Prote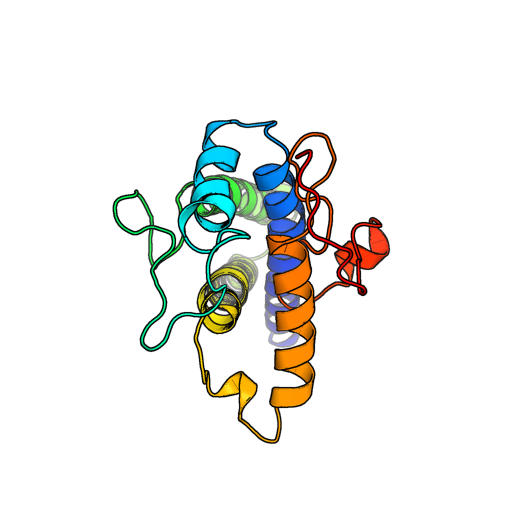in AF-A0A2H0PBP1-F1 (afdb_monomer)

Solvent-accessible surface area (backbone atoms only — not comparable to full-atom values): 10154 Å²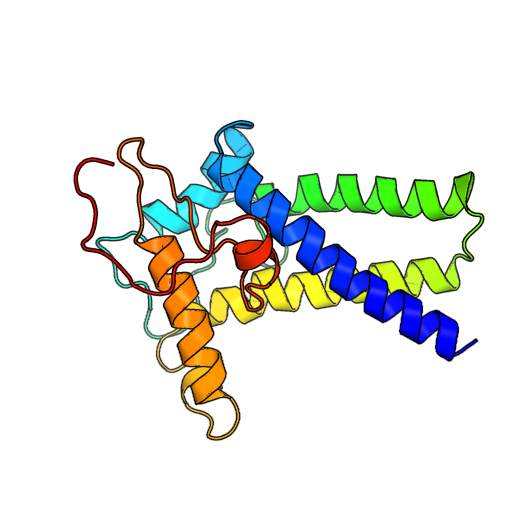 total; per-residue (Å²): 111,69,68,57,39,53,48,25,28,54,49,12,42,53,48,34,55,54,51,48,33,57,47,45,48,48,30,54,60,55,84,45,56,69,36,13,53,54,52,44,40,38,40,61,66,68,36,12,75,92,44,65,59,48,39,83,64,75,67,81,60,74,24,70,99,52,72,53,60,97,70,40,35,50,58,56,49,55,60,51,52,54,53,50,52,51,53,52,47,45,35,44,77,74,66,63,50,55,65,71,40,49,50,35,18,51,52,32,22,51,54,45,37,46,41,48,74,37,57,52,47,48,47,60,32,24,49,86,35,62,53,62,70,37,92,88,40,15,72,62,42,49,51,33,40,50,34,42,48,35,30,49,44,44,44,40,75,84,48,35,53,75,37,33,57,33,65,83,59,58,61,62,17,58,74,72,70,23,58,58,93,70,74,71,81,73,48,88,76,58

Structure (mmCIF, N/CA/C/O backbone):
data_AF-A0A2H0PBP1-F1
#
_entry.id   AF-A0A2H0PBP1-F1
#
loop_
_atom_site.group_PDB
_atom_site.id
_atom_site.type_symbol
_atom_site.label_atom_id
_atom_site.label_alt_id
_atom_site.label_comp_id
_atom_site.label_asym_id
_atom_site.label_entity_id
_atom_site.label_seq_id
_atom_site.pdbx_PDB_ins_code
_atom_site.Cartn_x
_atom_site.Cartn_y
_atom_site.Cartn_z
_atom_site.occupancy
_atom_site.B_iso_or_equiv
_atom_site.auth_seq_id
_atom_site.auth_comp_id
_atom_site.auth_asym_id
_atom_site.auth_atom_id
_atom_site.pdbx_PDB_model_num
ATOM 1 N N . MET A 1 1 ? -14.851 -7.457 26.804 1.00 85.94 1 MET A N 1
ATOM 2 C CA . MET A 1 1 ? -13.878 -6.417 26.393 1.00 85.94 1 MET A CA 1
ATOM 3 C C . MET A 1 1 ? -12.865 -6.957 25.385 1.00 85.94 1 MET A C 1
ATOM 5 O O . MET A 1 1 ? -12.801 -6.417 24.292 1.00 85.94 1 MET A O 1
ATOM 9 N N . VAL A 1 2 ? -12.163 -8.057 25.689 1.00 93.50 2 VAL A N 1
ATOM 10 C CA . VAL A 1 2 ? -11.142 -8.681 24.813 1.00 93.50 2 VAL A CA 1
ATOM 11 C C . VAL A 1 2 ? -11.618 -8.907 23.373 1.00 93.50 2 VAL A C 1
ATOM 13 O O . VAL A 1 2 ? -10.970 -8.441 22.445 1.00 93.50 2 VAL A O 1
ATOM 16 N N . LEU A 1 3 ? -12.790 -9.524 23.175 1.00 96.31 3 LEU A N 1
ATOM 17 C CA . LEU A 1 3 ? -13.333 -9.769 21.831 1.00 96.31 3 LEU A CA 1
ATOM 18 C C . LEU A 1 3 ? -13.542 -8.478 21.017 1.00 96.31 3 LEU A C 1
ATOM 20 O O . LEU A 1 3 ? -13.296 -8.465 19.817 1.00 96.31 3 LEU A O 1
ATOM 24 N N . LYS A 1 4 ? -13.957 -7.379 21.663 1.00 96.88 4 LYS A N 1
ATOM 25 C CA . LYS A 1 4 ? -14.159 -6.086 20.988 1.00 96.88 4 LYS A CA 1
ATOM 26 C C . LYS A 1 4 ? -12.831 -5.467 20.557 1.00 96.88 4 LYS A C 1
ATOM 28 O O . LYS A 1 4 ? -12.755 -4.901 19.476 1.00 96.88 4 LYS A O 1
ATOM 33 N N . ILE A 1 5 ? -11.796 -5.601 21.386 1.00 97.31 5 ILE A N 1
ATOM 34 C CA . ILE A 1 5 ? -10.438 -5.145 21.066 1.00 97.31 5 ILE A CA 1
ATOM 35 C C . ILE A 1 5 ? -9.867 -5.968 19.907 1.00 97.31 5 ILE A C 1
ATOM 37 O O . ILE A 1 5 ? -9.354 -5.394 18.953 1.00 97.31 5 ILE A O 1
ATOM 41 N N . ALA A 1 6 ? -10.016 -7.296 19.947 1.00 97.44 6 ALA A N 1
ATOM 42 C CA . ALA A 1 6 ? -9.584 -8.175 18.861 1.00 97.44 6 ALA A CA 1
ATOM 43 C C . ALA A 1 6 ? -10.303 -7.846 17.543 1.00 97.44 6 ALA A C 1
ATOM 45 O O . ALA A 1 6 ? -9.663 -7.738 16.501 1.00 97.44 6 ALA A O 1
ATOM 46 N N . LEU A 1 7 ? -11.618 -7.612 17.593 1.00 97.94 7 LEU A N 1
ATOM 47 C CA . LEU A 1 7 ? -12.379 -7.176 16.425 1.00 97.94 7 LEU A CA 1
ATOM 48 C C . LEU A 1 7 ? -11.897 -5.814 15.907 1.00 97.94 7 LEU A C 1
ATOM 50 O O . LEU A 1 7 ? -11.704 -5.670 14.706 1.00 97.94 7 LEU A O 1
ATOM 54 N N . ALA A 1 8 ? -11.658 -4.837 16.786 1.00 98.19 8 ALA A N 1
ATOM 55 C CA . ALA A 1 8 ? -11.129 -3.530 16.391 1.00 98.19 8 ALA A CA 1
ATOM 56 C C . ALA A 1 8 ? -9.756 -3.644 15.705 1.00 98.19 8 ALA A C 1
ATOM 58 O O . ALA A 1 8 ? -9.515 -2.965 14.710 1.00 98.19 8 ALA A O 1
ATOM 59 N N . ALA A 1 9 ? -8.892 -4.546 16.181 1.00 98.25 9 ALA A N 1
ATOM 60 C CA . ALA A 1 9 ? -7.611 -4.840 15.546 1.00 98.25 9 ALA A CA 1
ATOM 61 C C . ALA A 1 9 ? -7.791 -5.450 14.144 1.00 98.25 9 ALA A C 1
ATOM 63 O O . ALA A 1 9 ? -7.199 -4.969 13.182 1.00 98.25 9 ALA A O 1
ATOM 64 N N . VAL A 1 10 ? -8.666 -6.453 13.993 1.00 98.31 10 VAL A N 1
ATOM 65 C CA . VAL A 1 10 ? -8.979 -7.056 12.681 1.00 98.31 10 VAL A CA 1
ATOM 66 C C . VAL A 1 10 ? -9.538 -6.016 11.708 1.00 98.31 10 VAL A C 1
ATOM 68 O O . VAL A 1 10 ? -9.127 -5.975 10.549 1.00 98.31 10 VAL A O 1
ATOM 71 N N . VAL A 1 11 ? -10.432 -5.143 12.181 1.00 98.31 11 VAL A N 1
ATOM 72 C CA . VAL A 1 11 ? -10.952 -4.016 11.393 1.00 98.31 11 VAL A CA 1
ATOM 73 C C . VAL A 1 11 ? -9.827 -3.054 11.010 1.00 98.31 11 VAL A C 1
ATOM 75 O O . VAL A 1 11 ? -9.825 -2.569 9.886 1.00 98.31 11 VAL A O 1
ATOM 78 N N . GLY A 1 12 ? -8.844 -2.825 11.887 1.00 98.44 12 GLY A N 1
ATOM 79 C CA . GLY A 1 12 ? -7.637 -2.051 11.584 1.00 98.44 12 GLY A CA 1
ATOM 80 C C . GLY A 1 12 ? -6.841 -2.637 10.418 1.00 98.44 12 GLY A C 1
ATOM 81 O O . GLY A 1 12 ? -6.539 -1.918 9.469 1.00 98.44 12 GLY A O 1
ATOM 82 N N . CYS A 1 13 ? -6.575 -3.947 10.427 1.00 98.31 13 CYS A N 1
ATOM 83 C CA . CYS A 1 13 ? -5.907 -4.612 9.302 1.00 98.31 13 CYS A CA 1
ATOM 84 C C . CYS A 1 13 ? -6.724 -4.495 8.006 1.00 98.31 13 CYS A C 1
ATOM 86 O O . CYS A 1 13 ? -6.190 -4.101 6.972 1.00 98.31 13 CYS A O 1
ATOM 88 N N . ALA A 1 14 ? -8.025 -4.800 8.062 1.00 98.00 14 ALA A N 1
ATOM 89 C CA . ALA A 1 14 ? -8.904 -4.749 6.894 1.00 98.00 14 ALA A CA 1
ATOM 90 C C . ALA A 1 14 ? -9.025 -3.330 6.315 1.00 98.00 14 ALA A C 1
ATOM 92 O O . ALA A 1 14 ? -9.000 -3.152 5.096 1.00 98.00 14 ALA A O 1
ATOM 93 N N . PHE A 1 15 ? -9.115 -2.317 7.180 1.00 98.25 15 PHE A N 1
ATOM 94 C CA . PHE A 1 15 ? -9.091 -0.910 6.794 1.00 98.25 15 PHE A CA 1
ATOM 95 C C . PHE A 1 15 ? -7.800 -0.572 6.051 1.00 98.25 15 PHE A C 1
ATOM 97 O O . PHE A 1 15 ? -7.865 -0.014 4.960 1.00 98.25 15 PHE A O 1
ATOM 104 N N . THR A 1 16 ? -6.646 -0.961 6.592 1.00 97.44 16 THR A N 1
ATOM 105 C CA . THR A 1 16 ? -5.343 -0.702 5.974 1.00 97.44 16 THR A CA 1
ATOM 106 C C . THR A 1 16 ? -5.204 -1.355 4.599 1.00 97.44 16 THR A C 1
ATOM 108 O O . THR A 1 16 ? -4.775 -0.685 3.666 1.00 97.44 16 THR A O 1
ATOM 111 N N . GLU A 1 17 ? -5.607 -2.619 4.434 1.00 97.75 17 GLU A N 1
ATOM 112 C CA . GLU A 1 17 ? -5.599 -3.284 3.118 1.00 97.75 17 GLU A CA 1
ATOM 113 C C . GLU A 1 17 ? -6.519 -2.571 2.120 1.00 97.75 17 GLU A C 1
ATOM 115 O O . GLU A 1 17 ? -6.150 -2.351 0.968 1.00 97.75 17 GLU A O 1
ATOM 120 N N . THR A 1 18 ? -7.712 -2.171 2.571 1.00 97.88 18 THR A N 1
ATOM 121 C CA . THR A 1 18 ? -8.705 -1.496 1.725 1.00 97.88 18 THR A CA 1
ATOM 122 C C . THR A 1 18 ? -8.204 -0.126 1.279 1.00 97.88 18 THR A C 1
ATOM 124 O O . THR A 1 18 ? -8.185 0.179 0.088 1.00 97.88 18 THR A O 1
ATOM 127 N N . VAL A 1 19 ? -7.781 0.709 2.231 1.00 98.19 19 VAL A N 1
ATOM 128 C CA . VAL A 1 19 ? -7.273 2.057 1.955 1.00 98.19 19 VAL A CA 1
ATOM 129 C C . VAL A 1 19 ? -6.007 1.982 1.122 1.00 98.19 19 VAL A C 1
ATOM 131 O O . VAL A 1 19 ? -5.897 2.704 0.137 1.00 98.19 19 VAL A O 1
ATOM 134 N N . GLY A 1 20 ? -5.079 1.094 1.475 1.00 97.56 20 GLY A N 1
ATOM 135 C CA . GLY A 1 20 ? -3.827 0.929 0.754 1.00 97.56 20 GLY A CA 1
ATOM 136 C C . GLY A 1 20 ? -4.038 0.501 -0.695 1.00 97.56 20 GLY A C 1
ATOM 137 O O . GLY A 1 20 ? -3.423 1.086 -1.577 1.00 97.56 20 GLY A O 1
ATOM 138 N N . TYR A 1 21 ? -4.969 -0.418 -0.969 1.00 98.25 21 TYR A N 1
ATOM 139 C CA . TYR A 1 21 ? -5.319 -0.822 -2.333 1.00 98.25 21 TYR A CA 1
ATOM 140 C C . TYR A 1 21 ? -5.827 0.352 -3.188 1.00 98.25 21 TYR A C 1
ATOM 142 O O . TYR A 1 21 ? -5.299 0.625 -4.267 1.00 98.25 21 TYR A O 1
ATOM 150 N N . PHE A 1 22 ? -6.832 1.090 -2.705 1.00 98.25 22 PHE A N 1
ATOM 151 C CA . PHE A 1 22 ? -7.396 2.210 -3.468 1.00 98.25 22 PHE A CA 1
ATOM 152 C C . PHE A 1 22 ? -6.455 3.406 -3.556 1.00 98.25 22 PHE A C 1
ATOM 154 O O . PHE A 1 22 ? -6.440 4.103 -4.573 1.00 98.25 22 PHE A O 1
ATOM 161 N N . LEU A 1 23 ? -5.661 3.642 -2.514 1.00 98.00 23 LEU A N 1
ATOM 162 C CA . LEU A 1 23 ? -4.618 4.648 -2.559 1.00 98.00 23 LEU A CA 1
ATOM 163 C C . LEU A 1 23 ? -3.572 4.263 -3.602 1.00 98.00 23 LEU A C 1
ATOM 165 O O . LEU A 1 23 ? -3.241 5.103 -4.425 1.00 98.00 23 LEU A O 1
ATOM 169 N N . HIS A 1 24 ? -3.141 3.004 -3.665 1.00 97.94 24 HIS A N 1
ATOM 170 C CA . HIS A 1 24 ? -2.194 2.556 -4.682 1.00 97.94 24 HIS A CA 1
ATOM 171 C C . HIS A 1 24 ? -2.714 2.820 -6.105 1.00 97.94 24 HIS A C 1
ATOM 173 O O . HIS A 1 24 ? -1.992 3.369 -6.935 1.00 97.94 24 HIS A O 1
ATOM 179 N N . ILE A 1 25 ? -3.998 2.541 -6.363 1.00 97.81 25 ILE A N 1
ATOM 180 C CA . ILE A 1 25 ? -4.657 2.906 -7.628 1.00 97.81 25 ILE A CA 1
ATOM 181 C C . ILE A 1 25 ? -4.602 4.419 -7.863 1.00 97.81 25 ILE A C 1
ATOM 183 O O . ILE A 1 25 ? -4.273 4.861 -8.963 1.00 97.81 25 ILE A O 1
ATOM 187 N N . LEU A 1 26 ? -4.925 5.232 -6.852 1.00 97.62 26 LEU A N 1
ATOM 188 C CA . LEU A 1 26 ? -4.868 6.691 -6.961 1.00 97.62 26 LEU A CA 1
ATOM 189 C C . LEU A 1 26 ? -3.455 7.164 -7.328 1.00 97.62 26 LEU A C 1
ATOM 191 O O . LEU A 1 26 ? -3.321 8.004 -8.221 1.00 97.62 26 LEU A O 1
ATOM 195 N N . LEU A 1 27 ? -2.423 6.596 -6.702 1.00 97.06 27 LEU A N 1
ATOM 196 C CA . LEU A 1 27 ? -1.023 6.898 -6.995 1.00 97.06 27 LEU A CA 1
ATOM 197 C C . LEU A 1 27 ? -0.648 6.536 -8.440 1.00 97.06 27 LEU A C 1
ATOM 199 O O . LEU A 1 27 ? 0.097 7.277 -9.065 1.00 97.06 27 LEU A O 1
ATOM 203 N N . HIS A 1 28 ? -1.239 5.500 -9.030 1.00 97.00 28 HIS A N 1
ATOM 204 C CA . HIS A 1 28 ? -1.029 5.146 -10.445 1.00 97.00 28 HIS A CA 1
ATOM 205 C C . HIS A 1 28 ? -1.953 5.864 -11.439 1.00 97.00 28 HIS A C 1
ATOM 207 O O . HIS A 1 28 ? -1.821 5.693 -12.648 1.00 97.00 28 HIS A O 1
ATOM 213 N N . SER A 1 29 ? -2.909 6.665 -10.962 1.00 94.69 29 SER A N 1
ATOM 214 C CA . SER A 1 29 ? -3.973 7.217 -11.817 1.00 94.69 29 SER A CA 1
ATOM 215 C C . SER A 1 29 ? -3.683 8.584 -12.438 1.00 94.69 29 SER A C 1
ATOM 217 O O . SER A 1 29 ? -4.472 9.041 -13.264 1.00 94.69 29 SER A O 1
ATOM 219 N N . GLU A 1 30 ? -2.633 9.275 -11.985 1.00 93.62 30 GLU A N 1
ATOM 220 C CA . GLU A 1 30 ? -2.293 10.668 -12.336 1.00 93.62 30 GLU A CA 1
ATOM 221 C C . GLU A 1 30 ? -3.361 11.718 -11.988 1.00 93.62 30 GLU A C 1
ATOM 223 O O . GLU A 1 30 ? -3.176 12.905 -12.251 1.00 93.62 30 GLU A O 1
ATOM 228 N N . LYS A 1 31 ? -4.457 11.326 -11.323 1.00 95.31 31 LYS A N 1
ATOM 229 C CA . LYS A 1 31 ? -5.525 12.252 -10.907 1.00 95.31 31 LYS A CA 1
ATOM 230 C C . LYS A 1 31 ? -5.020 13.352 -9.976 1.00 95.31 31 LYS A C 1
ATOM 232 O O . LYS A 1 31 ? -5.579 14.445 -9.958 1.00 95.31 31 LYS A O 1
ATOM 237 N N . ILE A 1 32 ? -3.979 13.063 -9.194 1.00 96.50 32 ILE A N 1
ATOM 238 C CA . ILE A 1 32 ? -3.293 14.030 -8.338 1.00 96.50 32 ILE A CA 1
ATOM 239 C C . ILE A 1 32 ? -1.796 13.932 -8.636 1.00 96.50 32 ILE A C 1
ATOM 241 O O . ILE A 1 32 ? -1.102 13.051 -8.134 1.00 96.50 32 ILE A O 1
ATOM 245 N N . ALA A 1 33 ? -1.297 14.853 -9.459 1.00 94.88 33 ALA A N 1
ATOM 246 C CA . ALA A 1 33 ? 0.029 14.752 -10.070 1.00 94.88 33 ALA A CA 1
ATOM 247 C C . ALA A 1 33 ? 1.179 14.554 -9.068 1.00 94.88 33 ALA A C 1
ATOM 249 O O . ALA A 1 33 ? 2.091 13.773 -9.325 1.00 94.88 33 ALA A O 1
ATOM 250 N N . TRP A 1 34 ? 1.158 15.241 -7.922 1.00 94.00 34 TRP A N 1
ATOM 251 C CA . TRP A 1 34 ? 2.241 15.133 -6.940 1.00 94.00 34 TRP A CA 1
ATOM 252 C C . TRP A 1 34 ? 2.270 13.764 -6.246 1.00 94.00 34 TRP A C 1
ATOM 254 O O . TRP A 1 34 ? 3.356 13.233 -6.015 1.00 94.00 34 TRP A O 1
ATOM 264 N N . LEU A 1 35 ? 1.094 13.182 -5.980 1.00 95.06 35 LEU A N 1
ATOM 265 C CA . LEU A 1 35 ? 0.955 11.839 -5.425 1.00 95.06 35 LEU A CA 1
ATOM 266 C C . LEU A 1 35 ? 1.543 10.811 -6.389 1.00 95.06 35 LEU A C 1
ATOM 268 O O . LEU A 1 35 ? 2.431 10.039 -6.031 1.00 95.06 35 LEU A O 1
ATOM 272 N N . SER A 1 36 ? 1.097 10.872 -7.644 1.00 95.62 36 SER A N 1
ATOM 273 C CA . SER A 1 36 ? 1.563 9.958 -8.679 1.00 95.62 36 SER A CA 1
ATOM 274 C C . SER A 1 36 ? 3.045 10.106 -8.957 1.00 95.62 36 SER A C 1
ATOM 276 O O . SER A 1 36 ? 3.762 9.116 -8.997 1.00 95.62 36 SER A O 1
ATOM 278 N N . ARG A 1 37 ? 3.555 11.335 -9.065 1.00 93.88 37 ARG A N 1
ATOM 279 C CA . ARG A 1 37 ? 4.981 11.566 -9.307 1.00 93.88 37 ARG A CA 1
ATOM 280 C C . ARG A 1 37 ? 5.858 10.957 -8.215 1.00 93.88 37 ARG A C 1
ATOM 282 O O . ARG A 1 37 ? 6.908 10.415 -8.548 1.00 93.88 37 ARG A O 1
ATOM 289 N N . GLY A 1 38 ? 5.460 11.069 -6.947 1.00 92.69 38 GLY A N 1
ATOM 290 C CA . GLY A 1 38 ? 6.207 10.488 -5.832 1.00 92.69 38 GLY A CA 1
ATOM 291 C C . GLY A 1 38 ? 6.316 8.971 -5.961 1.00 92.69 38 GLY A C 1
ATOM 292 O O . GLY A 1 38 ? 7.418 8.426 -6.002 1.00 92.69 38 GLY A O 1
ATOM 293 N N . HIS A 1 39 ? 5.174 8.315 -6.154 1.00 95.44 39 HIS A N 1
ATOM 294 C CA . HIS A 1 39 ? 5.105 6.862 -6.286 1.00 95.44 39 HIS A CA 1
ATOM 295 C C . HIS A 1 39 ? 5.782 6.344 -7.560 1.00 95.44 39 HIS A C 1
ATOM 297 O O . HIS A 1 39 ? 6.531 5.373 -7.537 1.00 95.44 39 HIS A O 1
ATOM 303 N N . MET A 1 40 ? 5.624 7.039 -8.686 1.00 94.81 40 MET A N 1
ATOM 304 C CA . MET A 1 40 ? 6.225 6.627 -9.956 1.00 94.81 40 MET A CA 1
ATOM 305 C C . MET A 1 40 ? 7.752 6.766 -9.982 1.00 94.81 40 MET A C 1
ATOM 307 O O . MET A 1 40 ? 8.399 6.162 -10.833 1.00 94.81 40 MET A O 1
ATOM 311 N N . ILE A 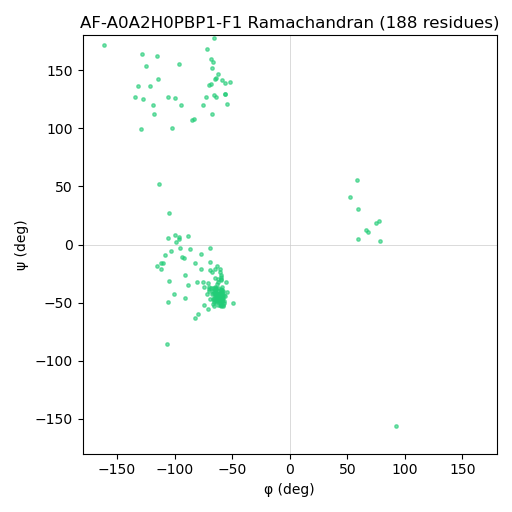1 41 ? 8.382 7.495 -9.052 1.00 93.94 41 ILE A N 1
ATOM 312 C CA . ILE A 1 41 ? 9.849 7.458 -8.907 1.00 93.94 41 ILE A CA 1
ATOM 313 C C . ILE A 1 41 ? 10.312 6.051 -8.513 1.00 93.94 41 ILE A C 1
ATOM 315 O O . ILE A 1 41 ? 11.277 5.553 -9.101 1.00 93.94 41 ILE A O 1
ATOM 319 N N . HIS A 1 42 ? 9.600 5.393 -7.593 1.00 94.38 42 HIS A N 1
ATOM 320 C CA . HIS A 1 42 ? 9.848 3.996 -7.222 1.00 94.38 42 HIS A CA 1
ATOM 321 C C . HIS A 1 42 ? 9.767 3.086 -8.451 1.00 94.38 42 HIS A C 1
ATOM 323 O O . HIS A 1 42 ? 10.714 2.360 -8.754 1.00 94.38 42 HIS A O 1
ATOM 329 N N . HIS A 1 43 ? 8.687 3.213 -9.223 1.00 94.81 43 HIS A N 1
ATOM 330 C CA . HIS A 1 43 ? 8.406 2.354 -10.372 1.00 94.81 43 HIS A CA 1
ATOM 331 C C . HIS A 1 43 ? 9.233 2.625 -11.625 1.00 94.81 43 HIS A C 1
ATOM 333 O O . HIS A 1 43 ? 9.492 1.695 -12.374 1.00 94.81 43 HIS A O 1
ATOM 339 N N . LEU A 1 44 ? 9.627 3.870 -11.897 1.00 92.75 44 LEU A N 1
ATOM 340 C CA . LEU A 1 44 ? 10.283 4.238 -13.158 1.00 92.75 44 LEU A CA 1
ATOM 341 C C . LEU A 1 44 ? 11.782 4.471 -12.999 1.00 92.75 44 LEU A C 1
ATOM 343 O O . LEU A 1 44 ? 12.545 4.242 -13.938 1.00 92.75 44 LEU A O 1
ATOM 347 N N . LYS A 1 45 ? 12.220 4.949 -11.828 1.00 91.31 45 LYS A N 1
ATOM 348 C CA . LYS A 1 45 ? 13.617 5.341 -11.604 1.00 91.31 45 LYS A CA 1
ATOM 349 C C . LYS A 1 45 ? 14.371 4.341 -10.746 1.00 91.31 45 LYS A C 1
ATOM 351 O O . LYS A 1 45 ? 15.474 3.953 -11.124 1.00 91.31 45 LYS A O 1
ATOM 356 N N . ILE A 1 46 ? 13.810 3.942 -9.608 1.00 91.50 46 ILE A N 1
ATOM 357 C CA . ILE A 1 46 ? 14.516 3.080 -8.652 1.00 91.50 46 ILE A CA 1
ATOM 358 C C . ILE A 1 46 ? 14.438 1.629 -9.135 1.00 91.50 46 ILE A C 1
ATOM 360 O O . ILE A 1 46 ? 15.460 1.049 -9.507 1.00 91.50 46 ILE A O 1
ATOM 364 N N . TYR A 1 47 ? 13.220 1.104 -9.266 1.00 92.88 47 TYR A N 1
ATOM 365 C CA . TYR A 1 47 ? 12.916 -0.260 -9.702 1.00 92.88 47 TYR A CA 1
ATOM 366 C C . TYR A 1 47 ? 12.191 -0.264 -11.053 1.00 92.88 47 TYR A C 1
ATOM 368 O O . TYR A 1 47 ? 11.120 -0.849 -11.213 1.00 92.88 47 TYR A O 1
ATOM 376 N N . GLY A 1 48 ? 12.805 0.436 -12.015 1.00 90.50 48 GLY A N 1
ATOM 377 C CA . GLY A 1 48 ? 12.337 0.571 -13.395 1.00 90.50 48 GLY A CA 1
ATOM 378 C C . GLY A 1 48 ? 12.412 -0.717 -14.220 1.00 90.50 48 GLY A C 1
ATOM 379 O O . GLY A 1 48 ? 13.245 -1.578 -13.934 1.00 90.50 48 GLY A O 1
ATOM 380 N N . PRO A 1 49 ? 11.643 -0.822 -15.319 1.00 86.19 49 PRO A N 1
ATOM 381 C CA . PRO A 1 49 ? 11.554 -2.039 -16.135 1.00 86.19 49 PRO A CA 1
ATOM 382 C C . PRO A 1 49 ? 12.860 -2.433 -16.839 1.00 86.19 49 PRO A C 1
ATOM 384 O O . PRO A 1 49 ? 13.051 -3.589 -17.204 1.00 86.19 49 PRO A O 1
ATOM 387 N N . ARG A 1 50 ? 13.786 -1.481 -17.018 1.00 85.81 50 ARG A N 1
ATOM 388 C CA . ARG A 1 50 ? 15.128 -1.718 -17.584 1.00 85.81 50 ARG A CA 1
ATOM 389 C C . ARG A 1 50 ? 16.215 -1.907 -16.521 1.00 85.81 50 ARG A C 1
ATOM 391 O O . ARG A 1 50 ? 17.397 -1.946 -16.853 1.00 85.81 50 ARG A O 1
ATOM 398 N N . ARG A 1 51 ? 15.840 -1.965 -15.243 1.00 87.06 51 ARG A N 1
ATOM 399 C CA . ARG A 1 51 ? 16.745 -2.179 -14.109 1.00 87.06 51 ARG A CA 1
ATOM 400 C C . ARG A 1 51 ? 16.418 -3.507 -13.443 1.00 87.06 51 ARG A C 1
ATOM 402 O O . ARG A 1 51 ? 15.337 -4.061 -13.616 1.00 87.06 51 ARG A O 1
ATOM 409 N N . SER A 1 52 ? 17.355 -4.015 -12.650 1.00 89.00 52 SER A N 1
ATOM 410 C CA . SER A 1 52 ? 17.028 -5.127 -11.768 1.00 89.00 52 SER A CA 1
ATOM 411 C C . SER A 1 52 ? 15.990 -4.666 -10.744 1.00 89.00 52 SER A C 1
ATOM 413 O O . SER A 1 52 ? 16.215 -3.697 -10.018 1.00 89.00 52 SER A O 1
ATOM 415 N N . LEU A 1 53 ? 14.878 -5.399 -10.643 1.00 93.00 53 LEU A N 1
ATOM 416 C CA . LEU A 1 53 ? 13.882 -5.199 -9.584 1.00 93.00 53 LEU A CA 1
ATOM 417 C C . LEU A 1 53 ? 14.402 -5.626 -8.202 1.00 93.00 53 LEU A C 1
ATOM 419 O O . LEU A 1 53 ? 13.678 -5.512 -7.217 1.00 93.00 53 LEU A O 1
ATOM 423 N N . ARG A 1 54 ? 15.628 -6.168 -8.140 1.00 93.44 54 ARG A N 1
ATOM 424 C CA . ARG A 1 54 ? 16.290 -6.639 -6.925 1.00 93.44 54 ARG A CA 1
ATOM 42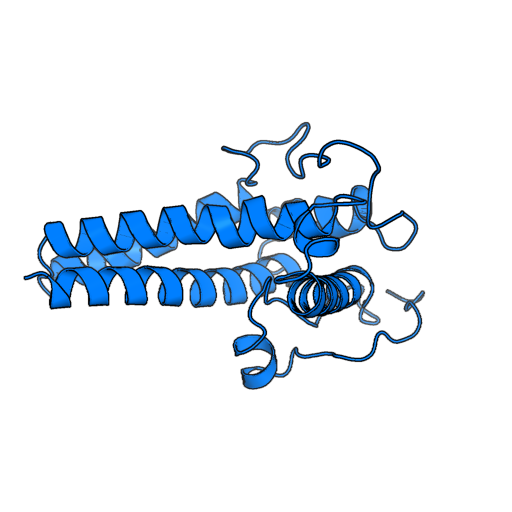5 C C . ARG A 1 54 ? 17.697 -6.097 -6.867 1.00 93.44 54 ARG A C 1
ATOM 427 O O . ARG A 1 54 ? 18.408 -6.129 -7.869 1.00 93.44 54 ARG A O 1
ATOM 434 N N . GLN A 1 55 ? 18.093 -5.640 -5.697 1.00 86.88 55 GLN A N 1
ATOM 435 C CA . GLN A 1 55 ? 19.448 -5.167 -5.465 1.00 86.88 55 GLN A CA 1
ATOM 436 C C . GLN A 1 55 ? 20.137 -6.101 -4.461 1.00 86.88 55 GLN A C 1
ATOM 438 O O . GLN A 1 55 ? 19.475 -6.577 -3.528 1.00 86.88 55 GLN A O 1
ATOM 443 N N . PRO A 1 56 ? 21.438 -6.381 -4.637 1.00 84.56 56 PRO A N 1
ATOM 444 C CA . PRO A 1 56 ? 22.231 -7.035 -3.611 1.00 84.56 56 PRO A CA 1
ATOM 445 C C . PRO A 1 56 ? 22.455 -6.067 -2.441 1.00 84.56 56 PRO A C 1
ATOM 447 O O . PRO A 1 56 ? 22.773 -4.896 -2.643 1.00 84.56 56 PRO A O 1
ATOM 450 N N . GLY A 1 57 ? 22.330 -6.563 -1.210 1.00 81.50 57 GLY A N 1
ATOM 451 C CA . GLY A 1 57 ? 22.513 -5.749 -0.005 1.00 81.50 57 GLY A CA 1
ATOM 452 C C . GLY A 1 57 ? 21.210 -5.122 0.518 1.00 81.50 57 GLY A C 1
ATOM 453 O O . GLY A 1 57 ? 20.139 -5.698 0.313 1.00 81.50 57 GLY A O 1
ATOM 454 N N . PRO A 1 58 ? 21.283 -4.012 1.280 1.00 82.50 58 PRO A N 1
ATOM 455 C CA . PRO A 1 58 ? 20.101 -3.406 1.887 1.00 82.50 58 PRO A CA 1
ATOM 456 C C . PRO A 1 58 ? 19.153 -2.822 0.832 1.00 82.50 58 PRO A C 1
ATOM 458 O O . PRO A 1 58 ? 19.558 -2.490 -0.282 1.00 82.50 58 PRO A O 1
ATOM 461 N N . TYR A 1 59 ? 17.880 -2.688 1.207 1.00 87.69 59 TYR A N 1
ATOM 462 C CA . TYR A 1 59 ? 16.865 -2.037 0.382 1.00 87.69 59 TYR A CA 1
ATOM 463 C C . TYR A 1 59 ? 17.288 -0.611 0.004 1.00 87.69 59 TYR A C 1
ATOM 465 O O . TYR A 1 59 ? 17.829 0.122 0.835 1.00 87.69 59 TYR A O 1
ATOM 473 N N . HIS A 1 60 ? 17.028 -0.221 -1.246 1.00 83.75 60 HIS A N 1
ATOM 474 C CA . HIS A 1 60 ? 17.207 1.158 -1.677 1.00 83.75 60 HIS A CA 1
ATOM 475 C C . HIS A 1 60 ? 15.953 1.925 -1.281 1.00 83.75 60 HIS A C 1
ATOM 477 O O . HIS A 1 60 ? 14.897 1.722 -1.877 1.00 83.75 60 HIS A O 1
ATOM 483 N N . ASP A 1 61 ? 16.084 2.786 -0.272 1.00 83.56 61 ASP A N 1
ATOM 484 C CA . ASP A 1 61 ? 14.961 3.548 0.257 1.00 83.56 61 ASP A CA 1
ATOM 485 C C . ASP A 1 61 ? 14.255 4.340 -0.853 1.00 83.56 61 ASP A C 1
ATOM 487 O O . ASP A 1 61 ? 14.846 5.192 -1.522 1.00 83.56 61 ASP A O 1
ATOM 491 N N . SER A 1 62 ? 12.963 4.058 -1.034 1.00 81.75 62 SER A N 1
ATOM 492 C CA . SER A 1 62 ? 12.119 4.723 -2.022 1.00 81.75 62 SER A CA 1
ATOM 493 C C . SER A 1 62 ? 12.018 6.236 -1.796 1.00 81.75 62 SER A C 1
ATOM 495 O O . SER A 1 62 ? 11.705 6.974 -2.740 1.00 81.75 62 SER A O 1
ATOM 497 N N . VAL A 1 63 ? 12.298 6.719 -0.578 1.00 86.31 63 VAL A N 1
ATOM 498 C CA . VAL A 1 63 ? 12.286 8.146 -0.232 1.00 86.31 63 VAL A CA 1
ATOM 499 C C . VAL A 1 63 ? 13.669 8.790 -0.198 1.00 86.31 63 VAL A C 1
ATOM 501 O O . VAL A 1 63 ? 13.754 9.952 0.193 1.00 86.31 63 VAL A O 1
ATOM 504 N N . ASP A 1 64 ? 14.738 8.107 -0.620 1.00 83.94 64 ASP A N 1
ATOM 505 C CA . ASP A 1 64 ? 16.073 8.714 -0.616 1.00 83.94 64 ASP A CA 1
ATOM 506 C C . ASP A 1 64 ? 16.096 10.028 -1.425 1.00 83.94 64 ASP A C 1
ATOM 508 O O . ASP A 1 64 ? 15.576 10.125 -2.543 1.00 83.94 64 ASP A O 1
ATOM 512 N N . GLY A 1 65 ? 16.629 11.086 -0.809 1.00 83.31 65 GLY A N 1
ATOM 513 C CA . GLY A 1 65 ? 16.601 12.449 -1.350 1.00 83.31 65 GLY A CA 1
ATOM 514 C C . GLY A 1 65 ? 15.211 13.105 -1.453 1.00 83.31 65 GLY A C 1
ATOM 515 O O . GLY A 1 65 ? 15.082 14.143 -2.107 1.00 83.31 65 GLY A O 1
ATOM 516 N N . ARG A 1 66 ? 14.162 12.537 -0.838 1.00 89.62 66 ARG A N 1
ATOM 517 C CA . ARG A 1 66 ? 12.782 13.062 -0.820 1.00 89.62 66 ARG A CA 1
ATOM 518 C C . ARG A 1 66 ? 12.233 13.147 0.606 1.00 89.62 66 ARG A C 1
ATOM 520 O O . ARG A 1 66 ? 12.755 12.555 1.543 1.00 89.62 66 ARG A O 1
ATOM 527 N N . TYR A 1 67 ? 11.143 13.895 0.778 1.00 87.06 67 TYR A N 1
ATOM 528 C CA . TYR A 1 67 ? 10.442 13.940 2.059 1.00 87.06 67 TYR A CA 1
ATOM 529 C C . TYR A 1 67 ? 9.676 12.636 2.307 1.00 87.06 67 TYR A C 1
ATOM 531 O O . TYR A 1 67 ? 8.836 12.232 1.501 1.00 87.06 67 TYR A O 1
ATOM 539 N N . GLY A 1 68 ? 9.928 12.025 3.460 1.00 88.31 68 GLY A N 1
ATOM 540 C CA . GLY A 1 68 ? 9.245 10.830 3.932 1.00 88.31 68 GLY A CA 1
ATOM 541 C C . GLY A 1 68 ? 9.431 10.647 5.435 1.00 88.31 68 GLY A C 1
ATOM 542 O O . GLY A 1 68 ? 10.196 11.369 6.076 1.00 88.31 68 GLY A O 1
ATOM 543 N N . PHE A 1 69 ? 8.717 9.686 6.007 1.00 85.88 69 PHE A N 1
ATOM 544 C CA . PHE A 1 69 ? 8.843 9.308 7.411 1.00 85.88 69 PHE A CA 1
ATOM 545 C C . PHE A 1 69 ? 8.901 7.786 7.517 1.00 85.88 69 PHE A C 1
ATOM 547 O O . PHE A 1 69 ? 8.037 7.094 6.983 1.00 85.88 69 PHE A O 1
ATOM 554 N N . LEU A 1 70 ? 9.931 7.268 8.195 1.00 85.12 70 LEU A N 1
ATOM 555 C CA . LEU A 1 70 ? 10.177 5.827 8.360 1.00 85.12 70 LEU A CA 1
ATOM 556 C C . LEU A 1 70 ? 10.186 5.039 7.031 1.00 85.12 70 LEU A C 1
ATOM 558 O O . LEU A 1 70 ? 9.622 3.948 6.961 1.00 85.12 70 LEU A O 1
ATOM 562 N N . GLY A 1 71 ? 10.797 5.600 5.983 1.00 83.25 71 GLY A N 1
ATOM 563 C CA . GLY A 1 71 ? 10.869 4.978 4.652 1.00 83.25 71 GLY A CA 1
ATOM 564 C C . GLY A 1 71 ? 9.587 5.099 3.816 1.00 83.25 71 GLY A C 1
ATOM 565 O O . GLY A 1 71 ? 9.516 4.556 2.720 1.00 83.25 71 GLY A O 1
ATOM 566 N N . ILE A 1 72 ? 8.558 5.800 4.313 1.00 86.69 72 ILE A N 1
ATOM 567 C CA . ILE A 1 72 ? 7.279 5.985 3.614 1.00 86.69 72 ILE A CA 1
ATOM 568 C C . ILE A 1 72 ? 7.192 7.413 3.068 1.00 86.69 72 ILE A C 1
ATOM 570 O O . ILE A 1 72 ? 7.346 8.386 3.812 1.00 86.69 72 ILE A O 1
ATOM 574 N N . GLY A 1 73 ? 6.922 7.545 1.768 1.00 91.75 73 GLY A N 1
ATOM 575 C CA . GLY A 1 73 ? 6.786 8.840 1.097 1.00 91.75 73 GLY A CA 1
ATOM 576 C C . GLY A 1 73 ? 5.558 9.631 1.551 1.00 91.75 73 GLY A C 1
ATOM 577 O O . GLY A 1 73 ? 4.532 9.064 1.943 1.00 91.75 73 GLY A O 1
ATOM 578 N N . LEU A 1 74 ? 5.635 10.963 1.474 1.00 93.69 74 LEU A N 1
ATOM 579 C CA . LEU A 1 74 ? 4.500 11.837 1.800 1.00 93.69 74 LEU A CA 1
ATOM 580 C C . LEU A 1 74 ? 3.272 11.581 0.916 1.00 93.69 74 LEU A C 1
ATOM 582 O O . LEU A 1 74 ? 2.148 11.809 1.363 1.00 93.69 74 LEU A O 1
ATOM 586 N N . GLU A 1 75 ? 3.477 11.075 -0.303 1.00 94.56 75 GLU A N 1
ATOM 587 C CA . GLU A 1 75 ? 2.415 10.640 -1.209 1.00 94.56 75 GLU A CA 1
ATOM 588 C C . GLU A 1 75 ? 1.541 9.524 -0.619 1.00 94.56 75 GLU A C 1
ATOM 590 O O . GLU A 1 75 ? 0.352 9.444 -0.910 1.00 94.56 75 GLU A O 1
ATOM 595 N N . TRP A 1 76 ? 2.091 8.707 0.274 1.00 94.62 76 TRP A N 1
ATOM 596 C CA . TRP A 1 76 ? 1.328 7.705 1.010 1.00 94.62 76 TRP A CA 1
ATOM 597 C C . TRP A 1 76 ? 0.809 8.268 2.335 1.00 94.62 76 TRP A C 1
ATOM 599 O O . TRP A 1 76 ? -0.366 8.113 2.667 1.00 94.62 76 TRP A O 1
ATOM 609 N N . LEU A 1 77 ? 1.667 8.958 3.091 1.00 93.88 77 LEU A N 1
ATOM 610 C CA . LEU A 1 77 ? 1.350 9.389 4.456 1.00 93.88 77 LEU A CA 1
ATOM 611 C C . LEU A 1 77 ? 0.224 10.419 4.516 1.00 93.88 77 LEU A C 1
ATOM 613 O O . LEU A 1 77 ? -0.693 10.266 5.320 1.00 93.88 77 LEU A O 1
ATOM 617 N N . ALA A 1 78 ? 0.272 11.460 3.684 1.00 95.12 78 ALA A N 1
ATOM 618 C CA . ALA A 1 78 ? -0.711 12.536 3.744 1.00 95.12 78 ALA A CA 1
ATOM 619 C C . ALA A 1 78 ? -2.154 12.040 3.509 1.00 95.12 78 ALA A C 1
ATOM 621 O O . ALA A 1 78 ? -3.005 12.304 4.364 1.00 95.12 78 ALA A O 1
ATOM 622 N N . PRO A 1 79 ? -2.467 11.291 2.429 1.00 96.69 79 PRO A N 1
ATOM 623 C CA . PRO A 1 79 ? -3.819 10.770 2.244 1.00 96.69 79 PRO A CA 1
ATOM 624 C C . PRO A 1 79 ? -4.219 9.765 3.331 1.00 96.69 79 PRO A C 1
ATOM 626 O O . PRO A 1 79 ? -5.350 9.833 3.810 1.00 96.69 79 PRO A O 1
ATOM 629 N N . VAL A 1 80 ? -3.316 8.886 3.786 1.00 96.25 80 VAL A N 1
ATOM 630 C CA . VAL A 1 80 ? -3.628 7.929 4.866 1.00 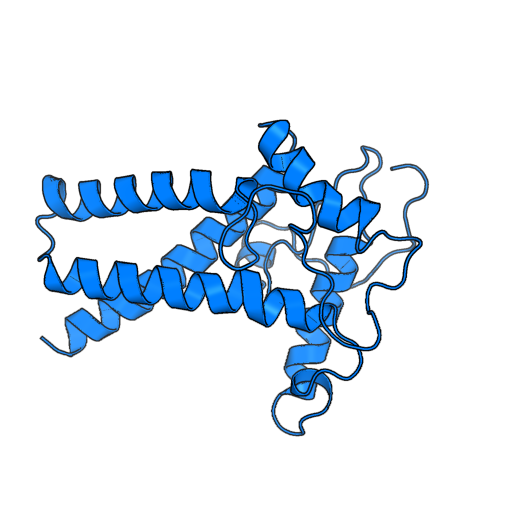96.25 80 VAL A CA 1
ATOM 631 C C . VAL A 1 80 ? -3.995 8.649 6.162 1.00 96.25 80 VAL A C 1
ATOM 633 O O . VAL A 1 80 ? -4.992 8.293 6.786 1.00 96.25 80 VAL A O 1
ATOM 636 N N . VAL A 1 81 ? -3.240 9.679 6.556 1.00 96.06 81 VAL A N 1
ATOM 637 C CA . VAL A 1 81 ? -3.527 10.462 7.767 1.00 96.06 81 VAL A CA 1
ATOM 638 C C . VAL A 1 81 ? -4.900 11.125 7.673 1.00 96.06 81 VAL A C 1
ATOM 640 O O . VAL A 1 81 ? -5.681 11.033 8.618 1.00 96.06 81 VAL A O 1
ATOM 643 N N . LEU A 1 82 ? -5.231 11.739 6.533 1.00 97.81 82 LEU A N 1
ATOM 644 C CA . LEU A 1 82 ? -6.536 12.377 6.338 1.00 97.81 82 LEU A CA 1
ATOM 645 C C . LEU A 1 82 ? -7.691 11.368 6.415 1.00 97.81 82 LEU A C 1
ATOM 647 O O . LEU A 1 82 ? -8.682 11.620 7.101 1.00 97.81 82 LEU A O 1
ATOM 651 N N . ILE A 1 83 ? -7.554 10.211 5.761 1.00 98.25 83 ILE A N 1
ATOM 652 C CA . ILE A 1 83 ? -8.572 9.150 5.783 1.00 98.25 83 ILE A CA 1
ATOM 653 C C . ILE A 1 83 ? -8.722 8.580 7.201 1.00 98.25 83 ILE A C 1
ATOM 655 O O . ILE A 1 83 ? -9.844 8.375 7.665 1.00 98.25 83 ILE A O 1
ATOM 659 N N . LEU A 1 84 ? -7.614 8.367 7.915 1.00 97.81 84 LEU A N 1
ATOM 660 C CA . LEU A 1 84 ? -7.626 7.849 9.281 1.00 97.81 84 LEU A CA 1
ATOM 661 C C . LEU A 1 84 ? -8.290 8.830 10.256 1.00 97.81 84 LEU A C 1
ATOM 663 O O . LEU A 1 84 ? -9.131 8.410 11.048 1.00 97.81 84 LEU A O 1
ATOM 667 N N . ILE A 1 85 ? -7.978 10.129 10.168 1.00 98.12 85 ILE A N 1
ATOM 668 C CA . ILE A 1 85 ? -8.648 11.175 10.959 1.00 98.12 85 ILE A CA 1
ATOM 669 C C . ILE A 1 85 ? -10.153 11.159 10.684 1.00 98.12 85 ILE A C 1
ATOM 671 O O . ILE A 1 85 ? -10.941 11.163 11.628 1.00 98.12 85 ILE A O 1
ATOM 675 N N . GLY A 1 86 ? -10.559 11.089 9.413 1.00 98.19 86 GLY A N 1
ATOM 676 C CA . GLY A 1 86 ? -11.969 11.002 9.034 1.00 98.19 86 GLY A CA 1
ATOM 677 C C . GLY A 1 86 ? -12.665 9.773 9.627 1.00 98.19 86 GLY A C 1
ATOM 678 O O . GLY A 1 86 ? -13.747 9.897 10.200 1.00 98.19 86 GLY A O 1
ATOM 679 N N . ALA A 1 87 ? -12.029 8.600 9.561 1.00 97.75 87 ALA A N 1
ATOM 680 C CA . ALA A 1 87 ? -12.565 7.359 10.121 1.00 97.75 87 ALA A CA 1
ATOM 681 C C . ALA A 1 87 ? -12.715 7.422 11.653 1.00 97.75 87 ALA A C 1
ATOM 683 O O . ALA A 1 87 ? -13.744 7.020 12.194 1.00 97.75 87 ALA A O 1
ATOM 684 N N . VAL A 1 88 ? -11.717 7.971 12.350 1.00 97.88 88 VAL A N 1
ATOM 685 C CA . VAL A 1 88 ? -11.712 8.158 13.812 1.00 97.88 88 VAL A CA 1
ATOM 686 C C . VAL A 1 88 ? -12.760 9.185 14.244 1.00 97.88 88 VAL A C 1
ATOM 688 O O . VAL A 1 88 ? -13.495 8.953 15.206 1.00 97.88 88 VAL A O 1
ATOM 691 N N . ALA A 1 89 ? -12.886 10.2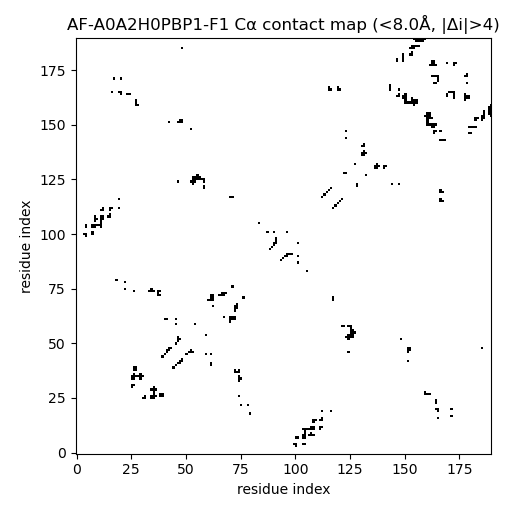96 13.516 1.00 98.06 89 ALA A N 1
ATOM 692 C CA . ALA A 1 89 ? -13.910 11.305 13.763 1.00 98.06 89 ALA A CA 1
ATOM 693 C C . ALA A 1 89 ? -15.315 10.721 13.567 1.00 98.06 89 ALA A C 1
ATOM 695 O O . ALA A 1 89 ? -16.173 10.887 14.430 1.00 98.06 89 ALA A O 1
ATOM 696 N N . LEU A 1 90 ? -15.539 9.967 12.487 1.00 97.94 90 LEU A N 1
ATOM 697 C CA . LEU A 1 90 ? -16.803 9.278 12.241 1.00 97.94 90 LEU A CA 1
ATOM 698 C C . LEU A 1 90 ? -17.125 8.278 13.366 1.00 97.94 90 LEU A C 1
ATOM 700 O O . LEU A 1 90 ? -18.223 8.294 13.923 1.00 97.94 90 LEU A O 1
ATOM 704 N N . ALA A 1 91 ? -16.154 7.451 13.757 1.00 97.25 91 ALA A N 1
ATOM 705 C CA . ALA A 1 91 ? -16.304 6.503 14.858 1.00 97.25 91 ALA A CA 1
ATOM 706 C C . ALA A 1 91 ? -16.635 7.203 16.187 1.00 97.25 91 ALA A C 1
ATOM 708 O O . ALA A 1 91 ? -17.506 6.740 16.921 1.00 97.25 91 ALA A O 1
ATOM 709 N N . SER A 1 92 ? -15.979 8.328 16.476 1.00 97.44 92 SER A N 1
ATOM 710 C CA . SER A 1 92 ? -16.176 9.103 17.705 1.00 97.44 92 SER A CA 1
ATOM 711 C C . SER A 1 92 ? -17.523 9.817 17.739 1.00 97.44 92 SER A C 1
ATOM 713 O O . SER A 1 92 ? -18.293 9.639 18.678 1.00 97.44 92 SER A O 1
ATOM 715 N N . PHE A 1 93 ? -17.803 10.635 16.725 1.00 97.62 93 PHE A N 1
ATOM 716 C CA . PHE A 1 93 ? -18.888 11.613 16.767 1.00 97.62 93 PHE A CA 1
ATOM 717 C C . PHE A 1 93 ? -20.213 11.076 16.235 1.00 97.62 93 PHE A C 1
ATOM 719 O O . PHE A 1 93 ? -21.261 11.563 16.645 1.00 97.62 93 PHE A O 1
ATOM 726 N N . VAL A 1 94 ? -20.185 10.077 15.348 1.00 97.50 94 VAL A N 1
ATOM 727 C CA . VAL A 1 94 ? -21.411 9.503 14.769 1.00 97.50 94 VAL A CA 1
ATOM 728 C C . VAL A 1 94 ? -21.785 8.196 15.453 1.00 97.50 94 VAL A C 1
ATOM 730 O O . VAL A 1 94 ? -22.950 7.982 15.772 1.00 97.50 94 VAL A O 1
ATOM 733 N N . PHE A 1 95 ? -20.806 7.330 15.720 1.00 96.75 95 PHE A N 1
ATOM 734 C CA . PHE A 1 95 ? -21.069 5.997 16.270 1.00 96.75 95 PHE A CA 1
ATOM 735 C C . PHE A 1 95 ? -20.776 5.859 17.770 1.00 96.75 95 PHE A C 1
ATOM 737 O O . PHE A 1 95 ? -21.061 4.808 18.343 1.00 96.75 95 PHE A O 1
ATOM 744 N N . GLY A 1 96 ? -20.213 6.887 18.416 1.00 96.94 96 GLY A N 1
ATOM 745 C CA . GLY A 1 96 ? -19.912 6.863 19.851 1.00 96.94 96 GLY A CA 1
ATOM 746 C C . GLY A 1 96 ? -18.952 5.738 20.257 1.00 96.94 96 GLY A C 1
ATOM 747 O O . GLY A 1 96 ? -19.060 5.191 21.356 1.00 96.94 96 GLY A O 1
ATOM 748 N N . VAL A 1 97 ? -18.040 5.335 19.366 1.00 97.56 97 VAL A N 1
ATOM 749 C CA . VAL A 1 97 ? -17.114 4.223 19.613 1.00 97.56 97 VAL A CA 1
ATOM 750 C C . VAL A 1 97 ? -16.150 4.600 20.747 1.00 97.56 97 VAL A C 1
ATOM 752 O O . VAL A 1 97 ? -15.502 5.643 20.669 1.00 97.56 97 VAL A O 1
ATOM 755 N N . PRO A 1 98 ? -15.980 3.763 21.788 1.00 97.62 98 PRO A N 1
ATOM 756 C CA . PRO A 1 98 ? -15.075 4.064 22.895 1.00 97.62 98 PRO A CA 1
ATOM 757 C C . PRO A 1 98 ? -13.625 4.281 22.448 1.00 97.62 98 PRO A C 1
ATOM 759 O O . PRO A 1 98 ? -13.104 3.524 21.625 1.00 97.62 98 PRO A O 1
ATOM 762 N N . ALA A 1 99 ? -12.940 5.244 23.072 1.00 97.50 99 ALA A N 1
ATOM 763 C CA . ALA A 1 99 ? -11.556 5.601 22.749 1.00 97.50 99 ALA A CA 1
ATOM 764 C C . ALA A 1 99 ? -10.579 4.411 22.814 1.00 97.50 99 ALA A C 1
ATOM 766 O O . ALA A 1 99 ? -9.646 4.337 22.022 1.00 97.50 99 ALA A O 1
ATOM 767 N N . SER A 1 100 ? -10.809 3.437 23.700 1.00 97.75 100 SER A N 1
ATOM 768 C CA . SER A 1 100 ? -9.976 2.229 23.794 1.00 97.75 100 SER A CA 1
ATOM 769 C C . SER A 1 100 ? -10.048 1.342 22.546 1.00 97.75 100 SER A C 1
ATOM 771 O O . SER A 1 100 ? -9.037 0.773 22.139 1.00 97.75 100 SER A O 1
ATOM 773 N N . LEU A 1 101 ? -11.219 1.237 21.910 1.00 98.25 101 LEU A N 1
ATOM 774 C CA . LEU A 1 101 ? -11.376 0.492 20.657 1.00 98.25 101 LEU A CA 1
ATOM 775 C C . LEU A 1 101 ? -10.786 1.266 19.481 1.00 98.25 101 LEU A C 1
ATOM 777 O O . LEU A 1 101 ? -10.168 0.663 18.610 1.00 98.25 101 LEU A O 1
ATOM 781 N N . GLN A 1 102 ? -10.918 2.594 19.489 1.00 98.31 102 GLN A N 1
ATOM 782 C CA . GLN A 1 102 ? -10.267 3.447 18.497 1.00 98.31 102 GLN A CA 1
ATOM 783 C C . GLN A 1 102 ? -8.741 3.357 18.598 1.00 98.31 102 GLN A C 1
ATOM 785 O O . GLN A 1 102 ? -8.077 3.230 17.578 1.00 98.31 102 GLN A O 1
ATOM 790 N N . ALA A 1 103 ? -8.180 3.335 19.811 1.00 98.12 103 ALA A N 1
ATOM 791 C CA . ALA A 1 103 ? -6.746 3.159 20.028 1.00 98.12 103 ALA A CA 1
ATOM 792 C C . ALA A 1 103 ? -6.247 1.801 19.508 1.00 98.12 103 ALA A C 1
ATOM 794 O O . ALA A 1 103 ? -5.215 1.748 18.843 1.00 98.12 103 ALA A O 1
ATOM 795 N N . ALA A 1 104 ? -6.997 0.719 19.754 1.00 98.31 104 ALA A N 1
ATOM 796 C CA . ALA A 1 104 ? -6.683 -0.596 19.195 1.00 98.31 104 ALA A CA 1
ATOM 797 C C . ALA A 1 104 ? -6.725 -0.583 17.657 1.00 98.31 104 ALA A C 1
ATOM 799 O O . ALA A 1 104 ? -5.782 -1.032 17.014 1.00 98.31 104 ALA A O 1
ATOM 800 N N . PHE A 1 105 ? -7.781 -0.007 17.075 1.00 98.62 105 PHE A N 1
ATOM 801 C CA . PHE A 1 105 ? -7.927 0.155 15.629 1.00 98.62 105 PHE A CA 1
ATOM 802 C C . PHE A 1 105 ? -6.770 0.957 15.012 1.00 98.62 105 PHE A C 1
ATOM 804 O O . PHE A 1 105 ? -6.127 0.467 14.089 1.00 98.62 105 PHE A O 1
ATOM 811 N N . ILE A 1 106 ? -6.468 2.149 15.541 1.00 98.38 106 ILE A N 1
ATOM 812 C CA . ILE A 1 106 ? -5.389 3.026 15.057 1.00 98.38 106 ILE A CA 1
ATOM 813 C C . ILE A 1 106 ? -4.043 2.314 15.175 1.00 98.38 106 ILE A C 1
ATOM 815 O O . ILE A 1 106 ? -3.293 2.254 14.204 1.00 98.38 106 ILE A O 1
ATOM 819 N N . GLY A 1 107 ? -3.743 1.754 16.350 1.00 98.19 107 GLY A N 1
ATOM 820 C CA . GLY A 1 107 ? -2.485 1.058 16.595 1.00 98.19 107 GLY A CA 1
ATOM 821 C C . GLY A 1 107 ? -2.282 -0.089 15.611 1.00 98.19 107 GLY A C 1
ATOM 822 O O . GLY A 1 107 ? -1.241 -0.166 14.961 1.00 98.19 107 GLY A O 1
ATOM 823 N N . THR A 1 108 ? -3.295 -0.940 15.431 1.00 98.44 108 THR A N 1
ATOM 824 C CA . THR A 1 108 ? -3.209 -2.041 14.470 1.00 98.44 108 THR A CA 1
ATOM 825 C C . THR A 1 108 ? -3.142 -1.551 13.026 1.00 98.44 108 THR A C 1
ATOM 827 O O . THR A 1 108 ? -2.321 -2.066 12.275 1.00 98.44 108 THR A O 1
ATOM 830 N N . ALA A 1 109 ? -3.927 -0.545 12.632 1.00 98.19 109 ALA A N 1
ATOM 831 C CA . ALA A 1 109 ? -3.902 -0.005 11.273 1.00 98.19 109 ALA A CA 1
ATOM 832 C C . ALA A 1 109 ? -2.515 0.544 10.896 1.00 98.19 109 ALA A C 1
ATOM 834 O O . ALA A 1 109 ? -2.015 0.251 9.808 1.00 98.19 109 ALA A O 1
ATOM 835 N N . LEU A 1 110 ? -1.868 1.281 11.808 1.00 96.31 110 LEU A N 1
ATOM 836 C CA . LEU A 1 110 ? -0.529 1.839 11.604 1.00 96.31 110 LEU A CA 1
ATOM 837 C C . LEU A 1 110 ? 0.553 0.753 11.564 1.00 96.31 110 LEU A C 1
ATOM 839 O O . LEU A 1 110 ? 1.378 0.750 10.652 1.00 96.31 110 LEU A O 1
ATOM 843 N N . VAL A 1 111 ? 0.538 -0.186 12.518 1.00 96.81 111 VAL A N 1
ATOM 844 C CA . VAL A 1 111 ? 1.515 -1.290 12.567 1.00 96.81 111 VAL A CA 1
ATOM 845 C C . VAL A 1 111 ? 1.381 -2.185 11.338 1.00 96.81 111 VAL A C 1
ATOM 847 O O . VAL A 1 111 ? 2.376 -2.479 10.677 1.00 96.81 111 VAL A O 1
ATOM 850 N N . TRP A 1 112 ? 0.154 -2.578 10.992 1.00 97.50 112 TRP A N 1
ATOM 851 C CA . TRP A 1 112 ? -0.112 -3.387 9.807 1.00 97.50 112 TRP A CA 1
ATOM 852 C C . TRP A 1 112 ? 0.245 -2.639 8.523 1.00 97.50 112 TRP A C 1
ATOM 854 O O . TRP A 1 112 ? 0.825 -3.225 7.616 1.00 97.50 112 TRP A O 1
ATOM 864 N N . GLY A 1 113 ? -0.026 -1.332 8.463 1.00 94.88 113 GLY A N 1
ATOM 865 C CA . GLY A 1 113 ? 0.307 -0.489 7.314 1.00 94.88 113 GLY A CA 1
ATOM 866 C C . GLY A 1 113 ? 1.806 -0.404 7.074 1.00 94.88 113 GLY A C 1
ATOM 867 O O . GLY A 1 113 ? 2.254 -0.655 5.957 1.00 94.88 113 GLY A O 1
ATOM 868 N N . LYS A 1 114 ? 2.589 -0.135 8.128 1.00 94.31 114 LYS A N 1
ATOM 869 C CA . LYS A 1 114 ? 4.056 -0.127 8.047 1.00 94.31 114 LYS A CA 1
ATOM 870 C C . LYS A 1 114 ? 4.605 -1.486 7.625 1.00 94.31 114 LYS A C 1
ATOM 872 O O . LYS A 1 114 ? 5.498 -1.537 6.782 1.00 94.31 114 LYS A O 1
ATOM 877 N N . PHE A 1 115 ? 4.061 -2.566 8.183 1.00 95.44 115 PHE A N 1
ATOM 878 C CA . PHE A 1 115 ? 4.482 -3.915 7.831 1.00 95.44 115 PHE A CA 1
ATOM 879 C C . PHE A 1 115 ? 4.176 -4.243 6.364 1.00 95.44 115 PHE A C 1
ATOM 881 O O . PHE A 1 115 ? 5.060 -4.695 5.648 1.00 95.44 115 PHE A O 1
ATOM 888 N N . MET A 1 116 ? 2.952 -4.000 5.894 1.00 94.94 116 MET A N 1
ATOM 889 C CA . MET A 1 116 ? 2.519 -4.390 4.550 1.00 94.94 116 MET A CA 1
ATOM 890 C C . MET A 1 116 ? 3.108 -3.506 3.450 1.00 94.94 116 MET A C 1
ATOM 892 O O . MET A 1 116 ? 3.687 -4.025 2.501 1.00 94.94 116 MET A O 1
ATOM 896 N N . PHE A 1 117 ? 2.967 -2.184 3.577 1.00 91.75 117 PHE A N 1
ATOM 897 C CA . PHE A 1 117 ? 3.330 -1.217 2.531 1.00 91.75 117 PHE A CA 1
ATOM 898 C C . PHE A 1 117 ? 4.755 -0.671 2.676 1.00 91.75 117 PHE A C 1
ATOM 900 O O . PHE A 1 117 ? 5.245 -0.021 1.761 1.00 91.75 117 PHE A O 1
ATOM 907 N N . GLY A 1 118 ? 5.415 -0.936 3.806 1.00 91.38 118 GLY A N 1
ATOM 908 C CA . GLY A 1 118 ? 6.840 -0.687 4.005 1.00 91.38 118 GLY A CA 1
ATOM 909 C C . GLY A 1 118 ? 7.618 -1.997 3.992 1.00 91.38 118 GLY A C 1
ATOM 910 O O . GLY A 1 118 ? 8.085 -2.435 2.951 1.00 91.38 118 GLY A O 1
ATOM 911 N N . ASP A 1 119 ? 7.712 -2.667 5.142 1.00 93.44 119 ASP A N 1
ATOM 912 C CA . ASP A 1 119 ? 8.691 -3.747 5.356 1.00 93.44 119 ASP A CA 1
ATOM 913 C C . ASP A 1 119 ? 8.543 -4.916 4.366 1.00 93.44 119 ASP A C 1
ATOM 915 O O . ASP A 1 119 ? 9.522 -5.400 3.793 1.00 93.44 119 ASP A O 1
ATOM 919 N N . LEU A 1 120 ? 7.313 -5.389 4.155 1.00 95.38 120 LEU A N 1
ATOM 920 C CA . LEU A 1 120 ? 7.036 -6.514 3.274 1.00 95.38 120 LEU A CA 1
ATOM 921 C C . LEU A 1 120 ? 7.206 -6.127 1.805 1.00 95.38 120 LEU A C 1
ATOM 923 O O . LEU A 1 120 ? 7.807 -6.901 1.061 1.00 95.38 120 LEU A O 1
ATOM 927 N N . HIS A 1 121 ? 6.722 -4.953 1.403 1.00 95.69 121 HIS A N 1
ATOM 928 C CA . HIS A 1 121 ? 6.929 -4.401 0.065 1.00 95.69 121 HIS A CA 1
ATOM 929 C C . HIS A 1 121 ? 8.425 -4.249 -0.255 1.00 95.69 121 HIS A C 1
ATOM 931 O O . HIS A 1 121 ? 8.910 -4.816 -1.234 1.00 95.69 121 HIS A O 1
ATOM 937 N N . ASP A 1 122 ? 9.183 -3.593 0.621 1.00 94.69 122 ASP A N 1
ATOM 938 C CA . ASP A 1 122 ? 10.619 -3.359 0.460 1.00 94.69 122 ASP A CA 1
ATOM 939 C C . ASP A 1 122 ? 11.386 -4.685 0.356 1.00 94.69 122 ASP A C 1
ATOM 941 O O . ASP A 1 122 ? 12.270 -4.857 -0.489 1.00 94.69 122 ASP A O 1
ATOM 945 N N . SER A 1 123 ? 10.983 -5.690 1.141 1.00 95.25 123 SER A N 1
ATOM 946 C CA . SER A 1 123 ? 11.587 -7.024 1.090 1.00 95.25 123 SER A CA 1
ATOM 947 C C . SER A 1 123 ? 11.451 -7.716 -0.274 1.00 95.25 123 SER A C 1
ATOM 949 O O . SER A 1 123 ? 12.257 -8.592 -0.606 1.00 95.25 123 SER A O 1
ATOM 951 N N . MET A 1 124 ? 10.460 -7.339 -1.092 1.00 96.44 124 MET A N 1
ATOM 952 C CA . MET A 1 124 ? 10.283 -7.880 -2.446 1.00 96.44 124 MET A CA 1
ATOM 953 C C . MET A 1 124 ? 11.390 -7.423 -3.405 1.00 96.44 124 MET A C 1
ATOM 955 O O . MET A 1 124 ? 11.672 -8.119 -4.386 1.00 96.44 124 MET A O 1
ATOM 959 N N . HIS A 1 125 ? 12.057 -6.316 -3.078 1.00 96.31 125 HIS A N 1
ATOM 960 C CA . HIS A 1 125 ? 13.135 -5.706 -3.850 1.00 96.31 125 HIS A CA 1
ATOM 961 C C . HIS A 1 125 ? 14.544 -6.048 -3.346 1.00 96.31 125 HIS A C 1
ATOM 963 O O . HIS A 1 125 ? 15.541 -5.585 -3.906 1.00 96.31 125 HIS A O 1
ATOM 969 N N . VAL A 1 126 ? 14.651 -6.883 -2.313 1.00 95.38 126 VAL A N 1
ATOM 970 C CA . VAL A 1 126 ? 15.935 -7.318 -1.753 1.00 95.38 126 VAL A CA 1
ATOM 971 C C . VAL A 1 126 ? 16.295 -8.705 -2.279 1.00 95.38 126 VAL A C 1
ATOM 973 O O . VAL A 1 126 ? 15.522 -9.668 -2.173 1.00 95.38 126 VAL A O 1
ATOM 976 N N . GLU A 1 127 ? 17.489 -8.830 -2.856 1.00 93.75 127 GLU A N 1
ATOM 977 C CA . GLU A 1 127 ? 18.013 -10.125 -3.276 1.00 93.75 127 GLU A CA 1
ATOM 978 C C . GLU A 1 127 ? 18.330 -11.008 -2.059 1.00 93.75 127 GLU A C 1
ATOM 980 O O . GLU A 1 127 ? 18.847 -10.551 -1.045 1.00 93.75 127 GLU A O 1
ATOM 985 N N . GLY A 1 128 ? 17.987 -12.297 -2.133 1.00 91.62 128 GLY A N 1
ATOM 986 C CA . GLY A 1 128 ? 18.297 -13.244 -1.057 1.00 91.62 128 GLY A CA 1
ATOM 987 C C . GLY A 1 128 ? 17.533 -13.031 0.258 1.00 91.62 128 GLY A C 1
ATOM 988 O O . GLY A 1 128 ? 17.871 -13.683 1.244 1.00 91.62 128 GLY A O 1
ATOM 989 N N . HIS A 1 129 ? 16.497 -12.179 0.291 1.00 95.00 129 HIS A N 1
ATOM 990 C CA . HIS A 1 129 ? 15.710 -11.936 1.505 1.00 95.00 129 HIS A CA 1
ATOM 991 C C . HIS A 1 129 ? 15.208 -13.247 2.141 1.00 95.00 129 HIS A C 1
ATOM 993 O O . HIS A 1 129 ? 14.752 -14.156 1.439 1.00 95.00 129 HIS A O 1
ATOM 999 N N . TRP A 1 130 ? 15.245 -13.346 3.474 1.00 94.88 130 TRP A N 1
ATOM 1000 C CA . TRP A 1 130 ? 14.983 -14.597 4.201 1.00 94.88 130 TRP A CA 1
ATOM 1001 C C . TRP A 1 130 ? 13.581 -15.175 3.944 1.00 94.88 130 TRP A C 1
ATOM 1003 O O . TRP A 1 130 ? 13.405 -16.393 3.916 1.00 94.88 130 TRP A O 1
ATOM 1013 N N . LEU A 1 131 ? 12.581 -14.326 3.674 1.00 95.75 131 LEU A N 1
ATOM 1014 C CA . LEU A 1 131 ? 11.242 -14.780 3.277 1.00 95.75 131 LEU A CA 1
ATOM 1015 C C . LEU A 1 131 ? 11.255 -15.555 1.953 1.00 95.75 131 LEU A C 1
ATOM 1017 O O . LEU A 1 131 ? 10.439 -16.448 1.759 1.00 95.75 131 LEU A O 1
ATOM 1021 N N . ALA A 1 132 ? 12.190 -15.252 1.049 1.00 95.06 132 ALA A N 1
ATOM 1022 C CA . ALA A 1 132 ? 12.347 -15.953 -0.220 1.00 95.06 132 ALA A CA 1
ATOM 1023 C C . ALA A 1 132 ? 13.146 -17.258 -0.097 1.00 95.06 132 ALA A C 1
ATOM 1025 O O . ALA A 1 132 ? 13.102 -18.067 -1.029 1.00 95.06 132 ALA A O 1
ATOM 1026 N N . THR A 1 133 ? 13.880 -17.470 0.998 1.00 94.00 133 THR A N 1
ATOM 1027 C CA . THR A 1 133 ? 14.780 -18.623 1.191 1.00 94.00 133 THR A CA 1
ATOM 1028 C C . THR A 1 133 ? 14.304 -19.591 2.277 1.00 94.00 133 THR A C 1
ATOM 1030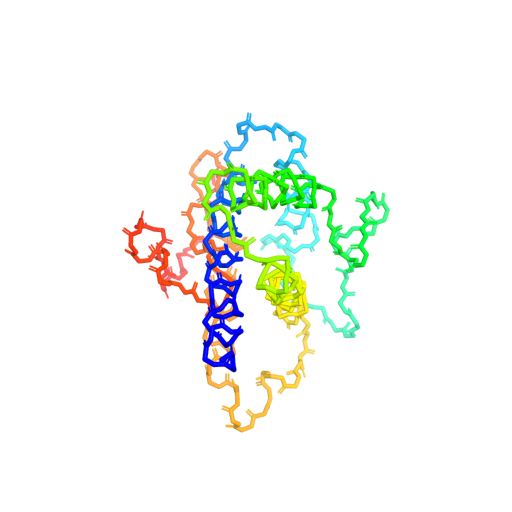 O O . THR A 1 133 ? 14.659 -20.768 2.242 1.00 94.00 133 THR A O 1
ATOM 1033 N N . SER A 1 134 ? 13.450 -19.143 3.197 1.00 95.56 134 SER A N 1
ATOM 1034 C CA . SER A 1 134 ? 12.876 -19.968 4.262 1.00 95.56 134 SER A CA 1
ATOM 1035 C C . SER A 1 134 ? 11.984 -21.093 3.728 1.00 95.56 134 SER A C 1
ATOM 1037 O O . SER A 1 134 ? 11.206 -20.920 2.787 1.00 95.56 134 SER A O 1
ATOM 1039 N N . ARG A 1 135 ? 12.030 -22.258 4.386 1.00 94.88 135 ARG A N 1
ATOM 1040 C CA . ARG A 1 135 ? 11.203 -23.426 4.035 1.00 94.88 135 ARG A CA 1
ATOM 1041 C C . ARG A 1 135 ? 9.704 -23.187 4.225 1.00 94.88 135 ARG A C 1
ATOM 1043 O O . ARG A 1 135 ? 8.913 -23.794 3.517 1.00 94.88 135 ARG A O 1
ATOM 1050 N N . LEU A 1 136 ? 9.321 -22.318 5.161 1.00 95.62 136 LEU A N 1
ATOM 1051 C CA . LEU A 1 136 ? 7.915 -22.103 5.515 1.00 95.62 136 LEU A CA 1
ATOM 1052 C C . LEU A 1 136 ? 7.246 -21.027 4.656 1.00 95.62 136 LEU A C 1
ATOM 1054 O O . LEU A 1 136 ? 6.065 -21.133 4.344 1.00 95.62 136 LEU A O 1
ATOM 1058 N N . THR A 1 137 ? 7.993 -19.993 4.268 1.00 96.06 137 THR A N 1
ATOM 1059 C CA . THR A 1 137 ? 7.420 -18.789 3.648 1.00 96.06 137 THR A CA 1
ATOM 1060 C C . THR A 1 137 ? 7.789 -18.617 2.179 1.00 96.06 137 THR A C 1
ATOM 1062 O O . THR A 1 137 ? 7.093 -17.886 1.477 1.00 96.06 137 THR A O 1
ATOM 1065 N N . SER A 1 138 ? 8.810 -19.319 1.671 1.00 96.69 138 SER A N 1
ATOM 1066 C CA . SER A 1 138 ? 9.332 -19.096 0.312 1.00 96.69 138 SER A CA 1
ATOM 1067 C C . SER A 1 138 ? 8.306 -19.293 -0.795 1.00 96.69 138 SER A C 1
ATOM 1069 O O . SER A 1 138 ? 8.266 -18.482 -1.718 1.00 96.69 138 SER A O 1
ATOM 1071 N N . ALA A 1 139 ? 7.465 -20.326 -0.724 1.00 96.81 139 ALA A N 1
ATOM 1072 C CA . ALA A 1 139 ? 6.467 -20.587 -1.760 1.00 96.81 139 ALA A CA 1
ATOM 1073 C C . ALA A 1 139 ? 5.462 -19.429 -1.885 1.00 96.81 139 ALA A C 1
ATOM 1075 O O . ALA A 1 139 ? 5.226 -18.918 -2.981 1.00 96.81 139 ALA A O 1
ATOM 1076 N N . TRP A 1 140 ? 4.918 -18.974 -0.753 1.00 96.31 140 TRP A N 1
ATOM 1077 C CA . TRP A 1 140 ? 4.014 -17.826 -0.707 1.00 96.31 140 TRP A CA 1
ATOM 1078 C C . TRP A 1 140 ? 4.730 -16.534 -1.109 1.00 96.31 140 TRP A C 1
ATOM 1080 O O . TRP A 1 140 ? 4.264 -15.833 -2.006 1.00 96.31 140 TRP A O 1
ATOM 1090 N N . PHE A 1 141 ? 5.893 -16.257 -0.514 1.00 97.31 141 PHE A N 1
ATOM 1091 C CA . PHE A 1 141 ? 6.613 -15.007 -0.730 1.00 97.31 141 PHE A CA 1
ATOM 1092 C C . PHE A 1 141 ? 7.045 -14.839 -2.189 1.00 97.31 141 PHE A C 1
ATOM 1094 O O . PHE A 1 141 ? 6.846 -13.789 -2.789 1.00 97.31 141 PHE A O 1
ATOM 1101 N N . ARG A 1 142 ? 7.579 -15.897 -2.813 1.00 96.44 142 ARG A N 1
ATOM 1102 C CA . ARG A 1 142 ? 7.958 -15.867 -4.234 1.00 96.44 142 ARG A CA 1
ATOM 1103 C C . ARG A 1 142 ? 6.748 -15.655 -5.140 1.00 96.44 142 ARG A C 1
ATOM 1105 O O . ARG A 1 142 ? 6.886 -14.998 -6.167 1.00 96.44 142 ARG A O 1
ATOM 1112 N N . ARG A 1 143 ? 5.574 -16.180 -4.768 1.00 96.50 143 ARG A N 1
ATOM 1113 C CA . ARG A 1 143 ? 4.331 -15.959 -5.515 1.00 96.50 143 ARG A CA 1
ATOM 1114 C C . ARG A 1 143 ? 3.884 -14.501 -5.443 1.00 96.50 143 ARG A C 1
ATOM 1116 O O . ARG A 1 143 ? 3.625 -13.927 -6.495 1.00 96.50 143 ARG A O 1
ATOM 1123 N N . VAL A 1 144 ? 3.790 -13.917 -4.247 1.00 97.06 144 VAL A N 1
ATOM 1124 C CA . VAL A 1 144 ? 3.369 -12.509 -4.096 1.00 97.06 144 VAL A CA 1
ATOM 1125 C C . VAL A 1 144 ? 4.391 -11.565 -4.726 1.00 97.06 144 VAL A C 1
ATOM 1127 O O . VAL A 1 144 ? 4.014 -10.705 -5.510 1.00 97.06 144 VAL A O 1
ATOM 1130 N N . ARG A 1 145 ? 5.689 -11.836 -4.540 1.00 96.62 145 ARG A N 1
ATOM 1131 C CA . ARG A 1 145 ? 6.770 -11.089 -5.189 1.00 96.62 145 ARG A CA 1
ATOM 1132 C C . ARG A 1 145 ? 6.686 -11.146 -6.713 1.00 96.62 145 ARG A C 1
ATOM 1134 O O . ARG A 1 145 ? 6.916 -10.141 -7.363 1.00 96.62 145 ARG A O 1
ATOM 1141 N N . ARG A 1 146 ? 6.324 -12.290 -7.303 1.00 96.38 146 ARG A N 1
ATOM 1142 C CA . ARG A 1 146 ? 6.119 -12.388 -8.758 1.00 96.38 146 ARG A CA 1
ATOM 1143 C C . ARG A 1 146 ? 4.943 -11.533 -9.239 1.00 96.38 146 ARG A C 1
ATOM 1145 O O . ARG A 1 146 ? 5.013 -10.990 -10.332 1.00 96.38 146 ARG A O 1
ATOM 1152 N N . LEU A 1 147 ? 3.859 -11.436 -8.470 1.00 97.75 147 LEU A N 1
ATOM 1153 C CA . LEU A 1 147 ? 2.723 -10.572 -8.821 1.00 97.75 147 LEU A CA 1
ATOM 1154 C C . LEU A 1 147 ? 3.103 -9.088 -8.722 1.00 97.75 147 LEU A C 1
ATOM 1156 O O . LEU A 1 147 ? 2.735 -8.309 -9.598 1.00 97.75 147 LEU A O 1
ATOM 1160 N N . HIS A 1 148 ? 3.914 -8.735 -7.724 1.00 97.31 148 HIS A N 1
ATOM 1161 C CA . HIS A 1 148 ? 4.519 -7.409 -7.600 1.00 97.31 148 HIS A CA 1
ATOM 1162 C C . HIS A 1 148 ? 5.495 -7.094 -8.746 1.00 97.31 148 HIS A C 1
ATOM 1164 O O . HIS A 1 148 ? 5.492 -5.992 -9.282 1.00 97.31 148 HIS A O 1
ATOM 1170 N N . ASP A 1 149 ? 6.274 -8.069 -9.224 1.00 95.81 149 ASP A N 1
ATOM 1171 C CA . ASP A 1 149 ? 7.098 -7.865 -10.425 1.00 95.81 149 ASP A CA 1
ATOM 1172 C C . ASP A 1 149 ? 6.239 -7.558 -11.651 1.00 95.81 149 ASP A C 1
ATOM 1174 O O . ASP A 1 149 ? 6.577 -6.686 -12.441 1.00 95.81 149 ASP A O 1
ATOM 1178 N N . ILE A 1 150 ? 5.128 -8.283 -11.819 1.00 95.88 150 ILE A N 1
ATOM 1179 C CA . ILE A 1 150 ? 4.183 -8.036 -12.911 1.00 95.88 150 ILE A CA 1
ATOM 1180 C C . ILE A 1 150 ? 3.657 -6.600 -12.820 1.00 95.88 150 ILE A C 1
ATOM 1182 O O . ILE A 1 150 ? 3.651 -5.909 -13.832 1.00 95.88 150 ILE A O 1
ATOM 1186 N N . HIS A 1 151 ? 3.312 -6.130 -11.619 1.00 96.69 151 HIS A N 1
ATOM 1187 C CA . HIS A 1 151 ? 2.910 -4.743 -11.382 1.00 96.69 151 HIS A CA 1
ATOM 1188 C C . HIS A 1 151 ? 3.979 -3.729 -11.834 1.00 96.69 151 HIS A C 1
ATOM 1190 O O . HIS A 1 151 ? 3.661 -2.774 -12.533 1.00 96.69 151 HIS A O 1
ATOM 1196 N N . HIS A 1 152 ? 5.257 -3.970 -11.520 1.00 95.12 152 HIS A N 1
ATOM 1197 C CA . HIS A 1 152 ? 6.373 -3.111 -11.945 1.00 95.12 152 HIS A CA 1
ATOM 1198 C C . HIS A 1 152 ? 6.654 -3.122 -13.455 1.00 95.12 152 HIS A C 1
ATOM 1200 O O . HIS A 1 152 ? 7.292 -2.199 -13.965 1.00 95.12 152 HIS A O 1
ATOM 1206 N N . LEU A 1 153 ? 6.261 -4.185 -14.158 1.00 93.31 153 LEU A N 1
ATOM 1207 C CA . LEU A 1 153 ? 6.667 -4.438 -15.543 1.00 93.31 153 LEU A CA 1
ATOM 1208 C C . LEU A 1 153 ? 5.538 -4.274 -16.559 1.00 93.31 153 LEU A C 1
ATOM 1210 O O . LEU A 1 153 ? 5.823 -4.203 -17.754 1.00 93.31 153 LEU A O 1
ATOM 1214 N N . GLN A 1 154 ? 4.280 -4.245 -16.126 1.00 91.44 154 GLN A N 1
ATOM 1215 C CA . GLN A 1 154 ? 3.144 -4.112 -17.029 1.00 91.44 154 GLN A CA 1
ATOM 1216 C C . GLN A 1 154 ? 2.709 -2.664 -17.185 1.00 91.44 154 GLN A C 1
ATOM 1218 O O . GLN A 1 154 ? 2.278 -2.019 -16.233 1.00 91.44 154 GLN A O 1
ATOM 1223 N N . PHE A 1 155 ? 2.778 -2.205 -18.432 1.00 91.50 155 PHE A N 1
ATOM 1224 C CA . PHE A 1 155 ? 2.383 -0.871 -18.847 1.00 91.50 155 PHE A CA 1
ATOM 1225 C C . PHE A 1 155 ? 1.290 -0.955 -19.915 1.00 91.50 155 PHE A C 1
ATOM 1227 O O . PHE A 1 155 ? 1.382 -1.763 -20.846 1.00 91.50 155 PHE A O 1
ATOM 1234 N N . SER A 1 156 ? 0.261 -0.120 -19.790 1.00 91.44 156 SER A N 1
ATOM 1235 C CA . SER A 1 156 ? -0.690 0.143 -20.871 1.00 91.44 156 SER A CA 1
ATOM 1236 C C . SER A 1 156 ? -0.034 0.989 -21.968 1.00 91.44 156 SER A C 1
ATOM 1238 O O . SER A 1 156 ? 1.046 1.540 -21.763 1.00 91.44 156 SER A O 1
ATOM 1240 N N . ASP A 1 157 ? -0.684 1.116 -23.126 1.00 90.94 157 ASP A N 1
ATOM 1241 C CA . ASP A 1 157 ? -0.194 1.969 -24.223 1.00 90.94 157 ASP A CA 1
ATOM 1242 C C . ASP A 1 157 ? -0.145 3.460 -23.825 1.00 90.94 157 ASP A C 1
ATOM 1244 O O . ASP A 1 157 ? 0.564 4.248 -24.440 1.00 90.94 157 ASP A O 1
ATOM 1248 N N . GLU A 1 158 ? -0.861 3.848 -22.767 1.00 90.31 158 GLU A N 1
ATOM 1249 C CA . GLU A 1 158 ? -0.822 5.182 -22.161 1.00 90.31 158 GLU A CA 1
ATOM 1250 C C . GLU A 1 158 ? 0.256 5.328 -21.070 1.00 90.31 158 GLU A C 1
ATOM 1252 O O . GLU A 1 158 ? 0.260 6.326 -20.351 1.00 90.31 158 GLU A O 1
ATOM 1257 N N . GLY A 1 159 ? 1.128 4.331 -20.888 1.00 89.12 159 GLY A N 1
ATOM 1258 C CA . GLY A 1 159 ? 2.207 4.362 -19.895 1.00 89.12 159 GLY A CA 1
ATOM 1259 C C . GLY A 1 159 ? 1.750 4.145 -18.446 1.00 89.12 159 GLY A C 1
ATOM 1260 O O . GLY A 1 159 ? 2.477 4.478 -17.509 1.00 89.12 159 GLY A O 1
ATOM 1261 N N . ARG A 1 160 ? 0.548 3.590 -18.225 1.00 90.81 160 ARG A N 1
ATOM 1262 C CA . ARG A 1 160 ? -0.005 3.334 -16.878 1.00 90.81 160 ARG A CA 1
ATOM 1263 C C . ARG A 1 160 ? 0.237 1.908 -16.417 1.00 90.81 160 ARG A C 1
ATOM 1265 O O . ARG A 1 160 ? 0.310 1.014 -17.245 1.00 90.81 160 ARG A O 1
ATOM 1272 N N . MET A 1 161 ? 0.257 1.680 -15.104 1.00 94.38 161 MET A N 1
ATOM 1273 C CA . MET A 1 161 ? 0.355 0.344 -14.495 1.00 94.38 161 MET A CA 1
ATOM 1274 C C . MET A 1 161 ? -1.024 -0.119 -14.001 1.00 94.38 161 MET A C 1
ATOM 1276 O O . MET A 1 161 ? -1.464 0.341 -12.947 1.00 94.38 161 MET A O 1
ATOM 1280 N N . PRO A 1 162 ? -1.753 -0.985 -14.734 1.00 94.50 162 PRO A N 1
ATOM 1281 C CA . PRO A 1 162 ? -3.168 -1.227 -14.455 1.00 94.50 162 PRO A CA 1
ATOM 1282 C C . PRO A 1 162 ? -3.441 -2.444 -13.560 1.00 94.50 162 PRO A C 1
ATOM 1284 O O . PRO A 1 162 ? -4.599 -2.717 -13.247 1.00 94.50 162 PRO A O 1
ATOM 1287 N N . THR A 1 163 ? -2.413 -3.201 -13.172 1.00 96.50 163 THR A N 1
ATOM 1288 C CA . THR A 1 163 ? -2.582 -4.526 -12.557 1.00 96.50 163 THR A CA 1
ATOM 1289 C C . THR A 1 163 ? -1.897 -4.653 -11.208 1.00 96.50 163 THR A C 1
ATOM 1291 O O . THR A 1 163 ? -0.845 -4.055 -11.011 1.00 96.50 163 THR A O 1
ATOM 1294 N N . ASN A 1 164 ? -2.403 -5.550 -10.358 1.00 97.81 164 ASN A N 1
ATOM 1295 C CA . ASN A 1 164 ? -1.744 -6.057 -9.153 1.00 97.81 164 ASN A CA 1
ATOM 1296 C C . ASN A 1 164 ? -1.363 -4.961 -8.140 1.00 97.81 164 ASN A C 1
ATOM 1298 O O . ASN A 1 164 ? -0.210 -4.851 -7.736 1.00 97.81 164 ASN A O 1
ATOM 1302 N N . PHE A 1 165 ? -2.342 -4.165 -7.715 1.00 97.88 165 PHE A N 1
ATOM 1303 C CA . PHE A 1 165 ? -2.163 -3.100 -6.726 1.00 97.88 165 PHE A CA 1
ATOM 1304 C C . PHE A 1 165 ? -2.067 -3.621 -5.284 1.00 97.88 165 PHE A C 1
ATOM 1306 O O . PHE A 1 165 ? -1.563 -2.919 -4.406 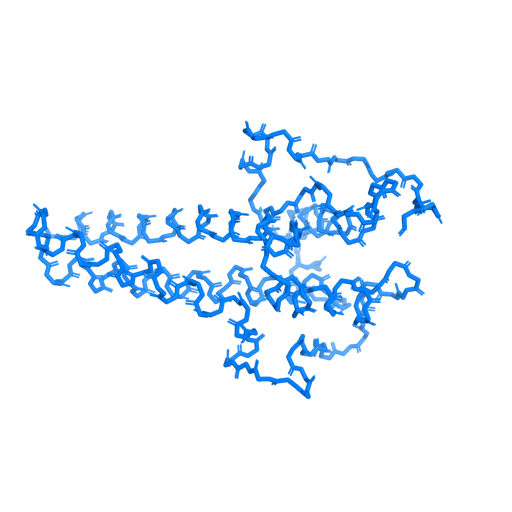1.00 97.88 165 PHE A O 1
ATOM 1313 N N . GLY A 1 166 ? -2.553 -4.828 -4.995 1.00 97.06 166 GLY A N 1
ATOM 1314 C CA . GLY A 1 166 ? -2.314 -5.472 -3.707 1.00 97.06 166 GLY A CA 1
ATOM 1315 C C . GLY A 1 166 ? -0.831 -5.794 -3.503 1.00 97.06 166 GLY A C 1
ATOM 1316 O O . GLY A 1 166 ? -0.150 -6.218 -4.431 1.00 97.06 166 GLY A O 1
ATOM 1317 N N . ILE A 1 167 ? -0.324 -5.639 -2.276 1.00 94.81 167 ILE A N 1
ATOM 1318 C CA . ILE A 1 167 ? 1.076 -5.978 -1.966 1.00 94.81 167 ILE A CA 1
ATOM 1319 C C . ILE A 1 167 ? 1.224 -7.482 -1.712 1.00 94.81 167 ILE A C 1
ATOM 1321 O O . ILE A 1 167 ? 1.900 -8.192 -2.453 1.00 94.81 167 ILE A O 1
ATOM 1325 N N . ALA A 1 168 ? 0.567 -8.002 -0.670 1.00 93.00 168 ALA A N 1
ATOM 1326 C CA . ALA A 1 168 ? 0.623 -9.430 -0.330 1.00 93.00 168 ALA A CA 1
ATOM 1327 C C . ALA A 1 168 ? -0.724 -10.149 -0.470 1.00 93.00 168 ALA A C 1
ATOM 1329 O O . ALA A 1 168 ? -0.762 -11.379 -0.587 1.00 93.00 168 ALA A O 1
ATOM 1330 N N . PHE A 1 169 ? -1.823 -9.393 -0.500 1.00 94.75 169 PHE A N 1
ATOM 1331 C CA . PHE A 1 169 ? -3.173 -9.905 -0.692 1.00 94.75 169 PHE A CA 1
ATOM 1332 C C . PHE A 1 169 ? -3.776 -9.318 -1.966 1.00 94.75 169 PHE A C 1
ATOM 1334 O O . PHE A 1 169 ? -3.975 -8.118 -2.082 1.00 94.75 169 PHE A O 1
ATOM 1341 N N . PHE A 1 170 ? -4.130 -10.196 -2.901 1.00 96.75 170 PHE A N 1
ATOM 1342 C CA . PHE A 1 170 ? -4.675 -9.834 -4.217 1.00 96.75 170 PHE A CA 1
ATOM 1343 C C . PHE A 1 170 ? -6.189 -10.082 -4.291 1.00 96.75 170 PHE A C 1
ATOM 1345 O O . PHE A 1 170 ? -6.737 -10.429 -5.335 1.00 96.75 170 PHE A O 1
ATOM 1352 N N . GLY A 1 171 ? -6.872 -10.026 -3.141 1.00 96.75 171 GLY A N 1
ATOM 1353 C CA . GLY A 1 171 ? -8.323 -10.211 -3.063 1.00 96.75 171 GLY A CA 1
ATOM 1354 C C . GLY A 1 171 ? -9.062 -9.074 -3.761 1.00 96.75 171 GLY A C 1
ATOM 1355 O O . GLY A 1 171 ? -9.925 -9.327 -4.598 1.00 96.75 171 GLY A O 1
ATOM 1356 N N . PHE A 1 172 ? -8.657 -7.835 -3.477 1.00 97.88 172 PHE A N 1
ATOM 1357 C CA . PHE A 1 172 ? -9.199 -6.653 -4.137 1.00 97.88 172 PHE A CA 1
ATOM 1358 C C . PHE A 1 172 ? -8.877 -6.622 -5.628 1.00 97.88 172 PHE A C 1
ATOM 1360 O O . PHE A 1 172 ? -9.775 -6.338 -6.414 1.00 97.88 172 PHE A O 1
ATOM 1367 N N . ASP A 1 173 ? -7.673 -7.035 -6.033 1.00 98.44 173 ASP A N 1
ATOM 1368 C CA . ASP A 1 173 ? -7.341 -7.134 -7.456 1.00 98.44 173 ASP A CA 1
ATOM 1369 C C . ASP A 1 173 ? -8.283 -8.065 -8.218 1.00 98.44 173 ASP A C 1
ATOM 1371 O O . ASP A 1 173 ? -8.702 -7.770 -9.334 1.00 98.44 173 ASP A O 1
ATOM 1375 N N . ARG A 1 174 ? -8.662 -9.195 -7.610 1.00 97.88 174 ARG A N 1
ATOM 1376 C CA . ARG A 1 174 ? -9.644 -10.106 -8.213 1.00 97.88 174 ARG A CA 1
ATOM 1377 C C . ARG A 1 174 ? -11.044 -9.511 -8.227 1.00 97.88 174 ARG A C 1
ATOM 1379 O O . ARG A 1 174 ? -11.759 -9.694 -9.203 1.00 97.88 174 ARG A O 1
ATOM 1386 N N . LEU A 1 175 ? -11.433 -8.825 -7.153 1.00 98.06 175 LEU A N 1
ATOM 1387 C CA . LEU A 1 175 ? -12.759 -8.225 -7.026 1.00 98.06 175 LEU A CA 1
ATOM 1388 C C . LEU A 1 175 ? -12.975 -7.082 -8.027 1.00 98.06 175 LEU A C 1
ATOM 1390 O O . LEU A 1 175 ? -14.069 -6.943 -8.563 1.00 98.06 175 LEU A O 1
ATOM 1394 N N . PHE A 1 176 ? -11.940 -6.282 -8.280 1.00 97.88 176 PHE A N 1
ATOM 1395 C CA . PHE A 1 176 ? -12.010 -5.090 -9.129 1.00 97.88 176 PHE A CA 1
ATOM 1396 C C . PHE A 1 176 ? -11.360 -5.267 -10.507 1.00 97.88 176 PHE A C 1
ATOM 1398 O O . PHE A 1 176 ? -11.305 -4.313 -11.277 1.00 97.88 176 PHE A O 1
ATOM 1405 N N . GLY A 1 177 ? -10.904 -6.477 -10.839 1.00 96.81 177 GLY A N 1
ATOM 1406 C CA . GLY A 1 177 ? -10.437 -6.821 -12.182 1.00 96.81 177 GLY A CA 1
ATOM 1407 C C . GLY A 1 177 ? -9.033 -6.327 -12.541 1.00 96.81 177 GLY A C 1
ATOM 1408 O O . GLY A 1 177 ? -8.717 -6.263 -13.723 1.00 96.81 177 GLY A O 1
ATOM 1409 N N . SER A 1 178 ? -8.184 -6.004 -11.563 1.00 97.31 178 SER A N 1
ATOM 1410 C CA . SER A 1 178 ? -6.766 -5.670 -11.782 1.00 97.31 178 SER A CA 1
ATOM 1411 C C . SER A 1 178 ? -5.823 -6.858 -11.566 1.00 97.31 178 SER A C 1
ATOM 1413 O O . SER A 1 178 ? -4.608 -6.699 -11.612 1.00 97.31 178 SER A O 1
ATOM 1415 N N . TYR A 1 179 ? -6.337 -8.062 -11.301 1.00 97.81 179 TYR A N 1
ATOM 1416 C CA . TYR A 1 179 ? -5.492 -9.233 -11.069 1.00 97.81 179 TYR A CA 1
ATOM 1417 C C . TYR A 1 179 ? -4.883 -9.775 -12.364 1.00 97.81 179 TYR A C 1
ATOM 1419 O O . TYR A 1 179 ? -5.610 -10.271 -13.221 1.00 97.81 179 TYR A O 1
ATOM 1427 N N . GLU A 1 180 ? -3.551 -9.803 -12.443 1.00 96.25 180 GLU A N 1
ATOM 1428 C CA . GLU A 1 180 ? -2.814 -10.432 -13.539 1.00 96.25 180 GLU A CA 1
ATOM 1429 C C . GLU A 1 180 ? -1.775 -11.426 -13.009 1.00 96.25 180 GLU A C 1
ATOM 1431 O O . GLU A 1 180 ? -0.912 -11.118 -12.187 1.00 96.25 180 GLU A O 1
ATOM 1436 N N . SER A 1 181 ? -1.846 -12.663 -13.490 1.00 93.88 181 SER A N 1
ATOM 1437 C CA . SER A 1 181 ? -0.980 -13.758 -13.040 1.00 93.88 181 SER A CA 1
ATOM 1438 C C . SER A 1 181 ? 0.068 -14.166 -14.070 1.00 93.88 181 SER A C 1
ATOM 1440 O O . SER A 1 181 ? 0.984 -14.931 -13.761 1.00 93.88 181 SER A O 1
ATOM 1442 N N . THR A 1 182 ? -0.029 -13.653 -15.284 1.00 86.88 182 THR A N 1
ATOM 1443 C CA . THR A 1 182 ? 0.864 -13.897 -16.403 1.00 86.88 182 THR A CA 1
ATOM 1444 C C . THR A 1 182 ? 1.509 -12.577 -16.806 1.00 86.88 182 THR A C 1
ATOM 1446 O O . THR A 1 182 ? 0.860 -11.645 -17.263 1.00 86.88 182 THR A O 1
ATOM 1449 N N . GLY A 1 183 ? 2.820 -12.465 -16.586 1.00 78.25 183 GLY A N 1
ATOM 1450 C CA . GLY A 1 183 ? 3.581 -11.338 -17.111 1.00 78.25 183 GLY A CA 1
ATOM 1451 C C . GLY A 1 183 ? 3.632 -11.438 -18.633 1.00 78.25 183 GLY A C 1
ATOM 1452 O O . GLY A 1 183 ? 4.238 -12.378 -19.147 1.00 78.25 183 GLY A O 1
ATOM 1453 N N . GLY A 1 184 ? 2.979 -10.516 -19.343 1.00 74.38 184 GLY A N 1
ATOM 1454 C CA . GLY A 1 184 ? 3.166 -10.344 -20.782 1.00 74.38 184 GLY A CA 1
ATOM 1455 C C . GLY A 1 184 ? 4.580 -9.864 -21.133 1.00 74.38 184 GLY A C 1
ATOM 1456 O O . GLY A 1 184 ? 5.414 -9.617 -20.259 1.00 74.38 184 GLY A O 1
ATOM 1457 N N . ARG A 1 185 ? 4.860 -9.719 -22.433 1.00 77.81 185 ARG A N 1
ATOM 1458 C CA . ARG A 1 185 ? 6.068 -9.006 -22.879 1.00 77.81 185 ARG A CA 1
ATOM 1459 C C . ARG A 1 185 ? 5.998 -7.555 -22.403 1.00 77.81 185 ARG A C 1
ATOM 1461 O O . ARG A 1 185 ? 4.910 -6.989 -22.344 1.00 77.81 185 ARG A O 1
ATOM 1468 N N . PHE A 1 186 ? 7.154 -6.970 -22.093 1.00 81.44 186 PHE A N 1
ATOM 1469 C CA . PHE A 1 186 ? 7.237 -5.547 -21.780 1.00 81.44 186 PHE A CA 1
ATOM 1470 C C . PHE A 1 186 ? 6.663 -4.727 -22.945 1.00 81.44 186 PHE A C 1
ATOM 1472 O O . PHE A 1 186 ? 7.012 -4.975 -24.103 1.00 81.44 186 PHE A O 1
ATOM 1479 N N . ASN A 1 187 ? 5.760 -3.798 -22.639 1.00 82.75 187 ASN A N 1
ATOM 1480 C CA . ASN A 1 187 ? 5.133 -2.942 -23.635 1.00 82.75 187 ASN A CA 1
ATOM 1481 C C . ASN A 1 187 ? 6.033 -1.731 -23.905 1.00 82.75 187 ASN A C 1
ATOM 1483 O O . ASN A 1 187 ? 6.136 -0.854 -23.060 1.00 82.75 187 ASN A O 1
A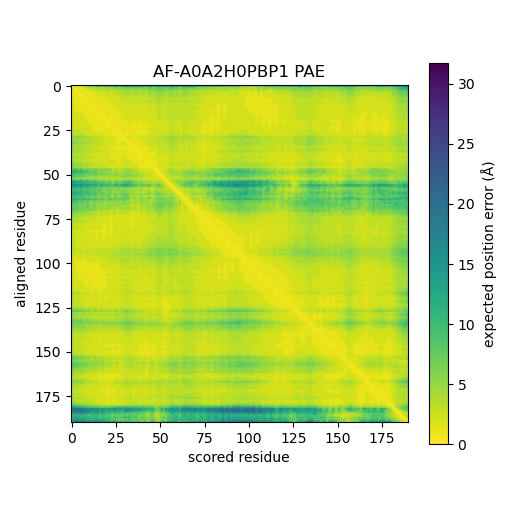TOM 1487 N N . GLU A 1 188 ? 6.688 -1.680 -25.067 1.00 82.31 188 GLU A N 1
ATOM 1488 C CA . GLU A 1 188 ? 7.581 -0.565 -25.426 1.00 82.31 188 GLU A CA 1
ATOM 1489 C C . GLU A 1 188 ? 6.846 0.708 -25.879 1.00 82.31 188 GLU A C 1
ATOM 1491 O O . GLU A 1 188 ? 7.499 1.726 -26.110 1.00 82.31 188 GLU A O 1
ATOM 1496 N N . ARG A 1 189 ? 5.519 0.652 -26.070 1.00 80.19 189 ARG A N 1
ATOM 1497 C CA . ARG A 1 189 ? 4.717 1.809 -26.505 1.00 80.19 189 ARG A CA 1
ATOM 1498 C C . ARG A 1 189 ? 4.378 2.765 -25.364 1.00 80.19 189 ARG A C 1
ATOM 1500 O O . ARG A 1 189 ? 4.243 3.956 -25.633 1.00 80.19 189 ARG A O 1
ATOM 1507 N N . GLY A 1 190 ? 4.208 2.225 -24.157 1.00 66.94 190 GLY A N 1
ATOM 1508 C CA . GLY A 1 190 ? 3.957 2.975 -22.924 1.00 66.94 190 GLY A CA 1
ATOM 1509 C C . GLY A 1 190 ? 5.246 3.433 -22.262 1.00 66.94 190 GLY A C 1
ATOM 1510 O O . GLY A 1 190 ? 5.217 4.525 -21.657 1.00 66.94 190 GLY A O 1
#

Sequence (190 aa):
MVLKIALAAVVGCAFTETVGYFLHILLHSEKIAWLSRGHMIHHLKIYGPRRSLRQPGPYHDSVDGRYGFLGIGLEWLAPVVLILIGAVALASFVFGVPASLQAAFIGTALVWGKFMFGDLHDSMHVEGHWLATSRLTSAWFRRVRRLHDIHHLQFSDEGRMPTNFGIAFFGFDRLFGSYESTGGRFNERG

pLDDT: mean 93.86, std 5.33, range [66.94, 98.62]

Foldseek 3Di:
DVVLLVVLLVVLLVVLQVCQLVLLVVLLVCPPVVLVVLVVCVLPPVCDQPDQLADEDAFDQSQVVHDDDPSHHPSPVVVVVVVLVVVLCCCCPVVVPDPSSNCSSVVSNVVSNCVQVPVLQSLLRYPPRCLCVDPPRNVLSVQLSVQVVLQSQDADLVRTRQADSGRRDCPVRVVVVRHDRDRDPRDPND

Mean predicted aligned error: 3.64 Å

Secondary structure (DSSP, 8-state):
-HHHHHHHHHHHHHHHHHHHHHHHHHHHS-SSHHHHHHHHHIIIIIS-TTS-S-BSSS---TTTTS-EETTEEHHHHHHHHHHHHHHHHHHHHTT---HHHHHHHHHHHHHHHIIIIIIIHHHTTBTT-HHHH-TTTHHHHHHHHHHHHHHHH---TTS---S---SS--HHHHHHT----S-----S--

Radius of gyration: 17.5 Å; Cα contacts (8 Å, |Δi|>4): 246; chains: 1; bounding box: 44×39×53 Å